Protein AF-A0A5S9MJN7-F1 (afdb_monomer)

Secondary structure (DSSP, 8-state):
--SS---S-EEEEETTEEEEHHHHHHHHHHHHHHHHHHHHHHHHHHH--HHHHHHHHHHHS---HHHHHHHHHHHHHHHHHHHHHHHHHHHHHHTT---S-HHHHHHHHHHHHHHHHHHHHHHHHHHHHHTT----S----S---PPPHHHHHHHHHHHHHHHHHHHHHHTS--SSHHHHHHHHHHHHTT-

Organism: Bacillus safensis (NCBI:txid561879)

Solvent-accessible surface area (backbone atoms only — not comparable to full-atom values): 11579 Å² total; per-residue (Å²): 135,92,78,57,76,97,50,95,54,73,81,48,78,58,102,85,50,76,50,29,64,59,35,54,54,52,49,51,53,54,50,55,52,52,52,52,53,51,54,51,54,50,50,52,64,74,72,55,53,68,70,59,52,44,50,51,43,36,71,72,68,64,45,61,66,69,58,46,55,50,50,55,52,52,60,59,44,53,66,50,50,53,53,52,53,52,53,50,52,52,57,43,53,75,71,64,66,74,85,85,47,71,67,67,51,47,54,63,53,47,53,60,53,48,57,52,48,54,60,45,52,52,52,49,52,53,54,40,55,76,69,65,61,77,80,63,89,87,66,87,74,93,71,80,84,71,86,52,74,63,58,55,51,51,54,46,50,51,50,48,53,52,48,53,52,44,57,63,42,71,75,63,75,93,78,77,70,70,68,64,51,53,60,55,54,56,62,59,73,72,112

Radius of gyration: 26.11 Å; Cα contacts (8 Å, |Δi|>4): 59; chains: 1; bounding box: 70×27×68 Å

pLDDT: mean 70.63, std 15.76, range [30.05, 94.0]

Structure (mmCIF, N/CA/C/O backbone):
data_AF-A0A5S9MJN7-F1
#
_entry.id   AF-A0A5S9MJN7-F1
#
loop_
_atom_site.group_PDB
_atom_site.id
_atom_site.type_symbol
_atom_site.label_atom_id
_atom_site.label_alt_id
_atom_site.label_comp_id
_atom_site.label_asym_id
_atom_site.label_entity_id
_atom_site.label_seq_id
_atom_site.pdbx_PDB_ins_code
_atom_site.Cartn_x
_atom_site.Cartn_y
_atom_site.Cartn_z
_atom_site.occupancy
_atom_site.B_iso_or_equiv
_atom_site.auth_seq_id
_atom_site.auth_comp_id
_atom_site.auth_asym_id
_atom_site.auth_atom_id
_atom_site.pdbx_PDB_model_num
ATOM 1 N N . MET A 1 1 ? 30.671 -14.398 -21.158 1.00 37.62 1 MET A N 1
ATOM 2 C CA . MET A 1 1 ? 29.377 -15.090 -20.973 1.00 37.62 1 MET A CA 1
ATOM 3 C C . MET A 1 1 ? 28.280 -14.042 -20.866 1.00 37.62 1 MET A C 1
ATOM 5 O O . MET A 1 1 ? 28.487 -13.053 -20.184 1.00 37.62 1 MET A O 1
ATOM 9 N N . ALA A 1 2 ? 27.174 -14.278 -21.575 1.00 48.00 2 ALA A N 1
ATOM 10 C CA . ALA A 1 2 ? 25.868 -13.616 -21.473 1.00 48.00 2 ALA A CA 1
ATOM 11 C C . ALA A 1 2 ? 25.798 -12.081 -21.634 1.00 48.00 2 ALA A C 1
ATOM 13 O O . ALA A 1 2 ? 25.458 -11.366 -20.700 1.00 48.00 2 ALA A O 1
ATOM 14 N N . ALA A 1 3 ? 25.976 -11.589 -22.861 1.00 50.88 3 ALA A N 1
ATOM 15 C CA . ALA A 1 3 ? 25.274 -10.385 -23.310 1.00 50.88 3 ALA A CA 1
ATOM 16 C C . ALA A 1 3 ? 25.006 -10.497 -24.819 1.00 50.88 3 ALA A C 1
ATOM 18 O O . ALA A 1 3 ? 25.885 -10.246 -25.629 1.00 50.88 3 ALA A O 1
ATOM 19 N N . PHE A 1 4 ? 23.797 -10.954 -25.153 1.00 56.81 4 PHE A N 1
ATOM 20 C CA . PHE A 1 4 ? 23.121 -10.839 -26.453 1.00 56.81 4 PHE A CA 1
ATOM 21 C C . PHE A 1 4 ? 23.914 -11.194 -27.719 1.00 56.81 4 PHE A C 1
ATOM 23 O O . PHE A 1 4 ? 24.575 -10.323 -28.264 1.00 56.81 4 PHE A O 1
ATOM 30 N N . GLY A 1 5 ? 23.701 -12.421 -28.222 1.00 51.22 5 GLY A N 1
ATOM 31 C CA . GLY A 1 5 ? 23.757 -12.798 -29.647 1.00 51.22 5 GLY A CA 1
ATOM 32 C C . GLY A 1 5 ? 25.099 -12.629 -30.372 1.00 51.22 5 GLY A C 1
ATOM 33 O O . GLY A 1 5 ? 25.728 -11.582 -30.332 1.00 51.22 5 GLY A O 1
ATOM 34 N N . LYS A 1 6 ? 25.540 -13.662 -31.100 1.00 56.25 6 LYS A N 1
ATOM 35 C CA . LYS A 1 6 ? 26.609 -13.504 -32.099 1.00 56.25 6 LYS A CA 1
ATOM 36 C C . LYS A 1 6 ? 26.107 -12.534 -33.172 1.00 56.25 6 LYS A C 1
ATOM 38 O O . LYS A 1 6 ? 25.308 -12.950 -33.999 1.00 56.25 6 LYS A O 1
ATOM 43 N N . GLY A 1 7 ? 26.532 -11.277 -33.126 1.00 54.66 7 GLY A N 1
ATOM 44 C CA . GLY A 1 7 ? 26.331 -10.349 -34.232 1.00 54.66 7 GLY A CA 1
ATOM 45 C C . GLY A 1 7 ? 27.663 -10.071 -34.917 1.00 54.66 7 GLY A C 1
ATOM 46 O O . GLY A 1 7 ? 28.700 -9.934 -34.264 1.00 54.66 7 GLY A O 1
ATOM 47 N N . ASP A 1 8 ? 27.616 -10.034 -36.242 1.00 59.31 8 ASP A N 1
ATOM 48 C CA . ASP A 1 8 ? 28.790 -10.108 -37.114 1.00 59.31 8 ASP A CA 1
ATOM 49 C C . ASP A 1 8 ? 29.584 -8.787 -37.213 1.00 59.31 8 ASP A C 1
ATOM 51 O O . ASP A 1 8 ? 30.731 -8.783 -37.657 1.00 59.31 8 ASP A O 1
ATOM 55 N N . HIS A 1 9 ? 29.024 -7.663 -36.742 1.00 61.53 9 HIS A N 1
ATOM 56 C CA . HIS A 1 9 ? 29.652 -6.337 -36.801 1.00 61.53 9 HIS A CA 1
ATOM 57 C C . HIS A 1 9 ? 30.052 -5.827 -35.408 1.00 61.53 9 HIS A C 1
ATOM 59 O O . HIS A 1 9 ? 29.224 -5.375 -34.612 1.00 61.53 9 HIS A O 1
ATOM 65 N N . THR A 1 10 ? 31.352 -5.897 -35.101 1.00 66.31 10 THR A N 1
ATOM 66 C CA . THR A 1 10 ? 31.917 -5.416 -33.832 1.00 66.31 10 THR A CA 1
ATOM 67 C C . THR A 1 10 ? 32.384 -3.971 -33.965 1.00 66.31 10 THR A C 1
ATOM 69 O O . THR A 1 10 ? 33.358 -3.712 -34.668 1.00 66.31 10 THR A O 1
ATOM 72 N N . VAL A 1 11 ? 31.715 -3.045 -33.274 1.00 64.12 11 VAL A N 1
ATOM 73 C CA . VAL A 1 11 ? 32.008 -1.600 -33.347 1.00 64.12 11 VAL A CA 1
ATOM 74 C C . VAL A 1 11 ? 33.167 -1.216 -32.423 1.00 64.12 11 VAL A C 1
ATOM 76 O O . VAL A 1 11 ? 33.967 -0.345 -32.751 1.00 64.12 11 VAL A O 1
ATOM 79 N N . TRP A 1 12 ? 33.299 -1.884 -31.272 1.00 58.50 12 TRP A N 1
ATOM 80 C CA . TRP A 1 12 ? 34.370 -1.604 -30.317 1.00 58.50 12 TRP A CA 1
ATOM 81 C C . TRP A 1 12 ? 34.690 -2.842 -29.468 1.00 58.50 12 TRP A C 1
ATOM 83 O O . TRP A 1 12 ? 33.785 -3.521 -28.971 1.00 58.50 12 TRP A O 1
ATOM 93 N N . LYS A 1 13 ? 35.982 -3.161 -29.325 1.00 63.31 13 LYS A N 1
ATOM 94 C CA . LYS A 1 13 ? 36.483 -4.258 -28.487 1.00 63.31 13 LYS A CA 1
ATOM 95 C C . LYS A 1 13 ? 37.503 -3.692 -27.510 1.00 63.31 13 LYS A C 1
ATOM 97 O O . LYS A 1 13 ? 38.618 -3.372 -27.910 1.00 63.31 13 LYS A O 1
ATOM 102 N N . TRP A 1 14 ? 37.149 -3.621 -26.235 1.00 62.72 14 TRP A N 1
ATOM 103 C CA . TRP A 1 14 ? 38.117 -3.348 -25.177 1.00 62.72 14 TRP A CA 1
ATOM 104 C C . TRP A 1 14 ? 38.159 -4.550 -24.250 1.00 62.72 14 TRP A C 1
ATOM 106 O O . TRP A 1 14 ? 37.275 -4.684 -23.415 1.00 62.72 14 TRP A O 1
ATOM 116 N N . ALA A 1 15 ? 39.156 -5.417 -24.485 1.00 64.31 15 ALA A N 1
ATOM 117 C CA . ALA A 1 15 ? 39.640 -6.602 -23.752 1.00 64.31 15 ALA A CA 1
ATOM 118 C C . ALA A 1 15 ? 38.613 -7.575 -23.108 1.00 64.31 15 ALA A C 1
ATOM 120 O O . ALA A 1 15 ? 38.771 -8.783 -23.238 1.00 64.31 15 ALA A O 1
ATOM 121 N N . TRP A 1 16 ? 37.573 -7.079 -22.441 1.00 64.44 16 TRP A N 1
ATOM 122 C CA . TRP A 1 16 ? 36.518 -7.822 -21.745 1.00 64.44 16 TRP A CA 1
ATOM 123 C C . TRP A 1 16 ? 35.102 -7.414 -22.204 1.00 64.44 16 TRP A C 1
ATOM 125 O O . TRP A 1 16 ? 34.164 -8.197 -22.057 1.00 64.44 16 TRP A O 1
ATOM 135 N N . PHE A 1 17 ? 34.932 -6.222 -22.794 1.00 65.69 17 PHE A N 1
ATOM 136 C CA . PHE A 1 17 ? 33.657 -5.717 -23.308 1.00 65.69 17 PHE A CA 1
ATOM 137 C C . PHE A 1 17 ? 33.623 -5.757 -24.841 1.00 65.69 17 PHE A C 1
ATOM 139 O O . PHE A 1 17 ? 34.357 -5.038 -25.525 1.00 65.69 17 PHE A O 1
ATOM 146 N N . HIS A 1 18 ? 32.730 -6.592 -25.375 1.00 66.06 18 HIS A N 1
ATOM 147 C CA . HIS A 1 18 ? 32.368 -6.623 -26.789 1.00 66.06 18 HIS A CA 1
ATOM 148 C C . HIS A 1 18 ? 30.984 -5.993 -26.951 1.00 66.06 18 HIS A C 1
ATOM 150 O O . HIS A 1 18 ? 29.996 -6.552 -26.479 1.00 66.06 18 HIS A O 1
ATOM 156 N N . ILE A 1 19 ? 30.917 -4.825 -27.594 1.00 67.81 19 ILE A N 1
ATOM 157 C CA . ILE A 1 19 ? 29.650 -4.156 -27.907 1.00 67.81 19 ILE A CA 1
ATOM 158 C C . ILE A 1 19 ? 29.349 -4.392 -29.387 1.00 67.81 19 ILE A C 1
ATOM 160 O O . ILE A 1 19 ? 30.045 -3.885 -30.271 1.00 67.81 19 ILE A O 1
ATOM 164 N N . THR A 1 20 ? 28.317 -5.191 -29.639 1.00 76.19 20 THR A N 1
ATOM 165 C CA . THR A 1 20 ? 27.799 -5.486 -30.977 1.00 76.19 20 THR A CA 1
ATOM 166 C C . THR A 1 20 ? 26.596 -4.591 -31.264 1.00 76.19 20 THR A C 1
ATOM 168 O O . THR A 1 20 ? 25.797 -4.306 -30.366 1.00 76.19 20 THR A O 1
ATOM 171 N N . GLU A 1 21 ? 26.433 -4.163 -32.515 1.00 72.56 21 GLU A N 1
ATOM 172 C CA . GLU A 1 21 ? 25.321 -3.290 -32.922 1.00 72.56 21 GLU A CA 1
ATOM 173 C C . GLU A 1 21 ? 23.943 -3.931 -32.647 1.00 72.56 21 GLU A C 1
ATOM 175 O O . GLU A 1 21 ? 22.989 -3.263 -32.240 1.00 72.56 21 GLU A O 1
ATOM 180 N N . GLU A 1 22 ? 23.853 -5.258 -32.775 1.00 73.38 22 GLU A N 1
ATOM 181 C CA . GLU A 1 22 ? 22.638 -6.020 -32.468 1.00 73.38 22 GLU A CA 1
ATOM 182 C C . GLU A 1 22 ? 22.303 -6.027 -30.974 1.00 73.38 22 GLU A C 1
ATOM 184 O O . GLU A 1 22 ? 21.142 -5.854 -30.596 1.00 73.38 22 GLU A O 1
ATOM 189 N N . SER A 1 23 ? 23.317 -6.157 -30.115 1.00 72.19 23 SER A N 1
ATOM 190 C CA . SER A 1 23 ? 23.157 -6.117 -28.660 1.00 72.19 23 SER A CA 1
ATOM 191 C C . SER A 1 23 ? 22.706 -4.732 -28.194 1.00 72.19 23 SER A C 1
ATOM 193 O O . SER A 1 23 ? 21.849 -4.637 -27.315 1.00 72.19 23 SER A O 1
ATOM 195 N N . LEU A 1 24 ? 23.223 -3.661 -28.813 1.00 75.44 24 LEU A N 1
ATOM 196 C CA . LEU A 1 24 ? 22.810 -2.286 -28.521 1.00 75.44 24 LEU A CA 1
ATOM 197 C C . LEU A 1 24 ? 21.339 -2.057 -28.899 1.00 75.44 24 LEU A C 1
ATOM 199 O O . LEU A 1 24 ? 20.565 -1.537 -28.094 1.00 75.44 24 LEU A O 1
ATOM 203 N N . ARG A 1 25 ? 20.929 -2.504 -30.093 1.00 72.62 25 ARG A N 1
ATOM 204 C CA . ARG A 1 25 ? 19.539 -2.385 -30.558 1.00 72.62 25 ARG A CA 1
ATOM 205 C C . ARG A 1 25 ? 18.574 -3.169 -29.666 1.00 72.62 25 ARG A C 1
ATOM 207 O O . ARG A 1 25 ? 17.537 -2.635 -29.284 1.00 72.62 25 ARG A O 1
ATOM 214 N N . ASN A 1 26 ? 18.926 -4.400 -29.298 1.00 73.19 26 ASN A N 1
ATOM 215 C CA . ASN A 1 26 ? 18.082 -5.228 -28.438 1.00 73.19 26 ASN A CA 1
ATOM 216 C C . ASN A 1 26 ? 18.016 -4.698 -26.994 1.00 73.19 26 ASN A C 1
ATOM 218 O O . ASN A 1 26 ? 16.945 -4.676 -26.386 1.00 73.19 26 ASN A O 1
ATOM 222 N N . GLY A 1 27 ? 19.141 -4.214 -26.458 1.00 78.06 27 GLY A N 1
ATOM 223 C CA . GLY A 1 27 ? 19.190 -3.559 -25.151 1.00 78.06 27 GLY A CA 1
ATOM 224 C C . GLY A 1 27 ? 18.289 -2.325 -25.094 1.00 78.06 27 GLY A C 1
ATOM 225 O O . GLY A 1 27 ? 17.527 -2.168 -24.139 1.00 78.06 27 GLY A O 1
ATOM 226 N N . LEU A 1 28 ? 18.295 -1.506 -26.152 1.00 78.06 28 LEU A N 1
ATOM 227 C CA . LEU A 1 28 ? 17.408 -0.349 -26.277 1.00 78.06 28 LEU A CA 1
ATOM 228 C C . LEU A 1 28 ? 15.926 -0.766 -26.253 1.00 78.06 28 LEU A C 1
ATOM 230 O O . LEU A 1 28 ? 15.126 -0.165 -25.538 1.00 78.06 28 LEU A O 1
ATOM 234 N N . THR A 1 29 ? 15.550 -1.823 -26.981 1.00 76.19 29 THR A N 1
ATOM 235 C CA . THR A 1 29 ? 14.167 -2.328 -27.000 1.00 76.19 29 THR A CA 1
ATOM 236 C C . THR A 1 29 ? 13.702 -2.802 -25.622 1.00 76.19 29 THR A C 1
ATOM 238 O O . THR A 1 29 ? 12.597 -2.461 -25.194 1.00 76.19 29 THR A O 1
ATOM 241 N N . ILE A 1 30 ? 14.541 -3.550 -24.900 1.00 76.19 30 ILE A N 1
ATOM 242 C CA . ILE A 1 30 ? 14.215 -4.030 -23.549 1.00 76.19 30 ILE A CA 1
ATOM 243 C C . ILE A 1 30 ? 14.098 -2.851 -22.575 1.00 76.19 30 ILE A C 1
ATOM 245 O O . ILE A 1 30 ? 13.160 -2.812 -21.776 1.00 76.19 30 ILE A O 1
ATOM 249 N N . ALA A 1 31 ? 14.995 -1.865 -22.672 1.00 76.75 31 ALA A N 1
ATOM 250 C CA . ALA A 1 31 ? 14.957 -0.669 -21.836 1.00 76.75 31 ALA A CA 1
ATOM 251 C C . ALA A 1 31 ? 13.651 0.122 -22.025 1.00 76.75 31 ALA A C 1
ATOM 253 O O . ALA A 1 31 ? 12.972 0.423 -21.043 1.00 76.75 31 ALA A O 1
ATOM 254 N N . PHE A 1 32 ? 13.240 0.385 -23.272 1.00 75.75 32 PHE A N 1
ATOM 255 C CA . PHE A 1 32 ? 11.969 1.064 -23.551 1.00 75.75 32 PHE A CA 1
ATOM 256 C C . PHE A 1 32 ? 10.746 0.254 -23.106 1.00 75.75 32 PHE A C 1
ATOM 258 O O . PHE A 1 32 ? 9.772 0.842 -22.632 1.00 75.75 32 PHE A O 1
ATOM 265 N N . ARG A 1 33 ? 10.787 -1.083 -23.206 1.00 76.00 33 ARG A N 1
ATOM 266 C CA . ARG A 1 33 ? 9.710 -1.954 -22.708 1.00 76.00 33 ARG A CA 1
ATOM 267 C C . ARG A 1 33 ? 9.548 -1.824 -21.193 1.00 76.00 33 ARG A C 1
ATOM 269 O O . ARG A 1 33 ? 8.435 -1.612 -20.722 1.00 76.00 33 ARG A O 1
ATOM 276 N N . MET A 1 34 ? 10.646 -1.909 -20.441 1.00 77.75 34 MET A N 1
ATOM 277 C CA . MET A 1 34 ? 10.621 -1.764 -18.981 1.00 77.75 34 MET A CA 1
ATOM 278 C C . MET A 1 34 ? 10.142 -0.373 -18.561 1.00 77.75 34 MET A C 1
ATOM 280 O O . MET A 1 34 ? 9.287 -0.259 -17.685 1.00 77.75 34 MET A O 1
ATOM 284 N N . LEU A 1 35 ? 10.641 0.676 -19.221 1.00 78.00 35 LEU A N 1
ATOM 285 C CA . LEU A 1 35 ? 10.250 2.054 -18.929 1.00 78.00 35 LEU A CA 1
ATOM 286 C C . LEU A 1 35 ? 8.742 2.255 -19.138 1.00 78.00 35 LEU A C 1
ATOM 288 O O . LEU A 1 35 ? 8.085 2.820 -18.267 1.00 78.00 35 LEU A O 1
ATOM 292 N N . GLY A 1 36 ? 8.180 1.716 -20.226 1.00 76.31 36 GLY A N 1
ATOM 293 C CA . GLY A 1 36 ? 6.741 1.771 -20.497 1.00 76.31 36 GLY A CA 1
ATOM 294 C C . GLY A 1 36 ? 5.879 1.101 -19.420 1.00 76.31 36 GLY A C 1
ATOM 295 O O . GLY A 1 36 ? 4.865 1.662 -19.012 1.00 76.31 36 GLY A O 1
ATOM 296 N N . PHE A 1 37 ? 6.284 -0.066 -18.906 1.00 75.56 37 PHE A N 1
ATOM 297 C CA . PHE A 1 37 ? 5.550 -0.719 -17.814 1.00 75.56 37 PHE A CA 1
ATOM 298 C C . PHE A 1 37 ? 5.615 0.076 -16.508 1.00 75.56 37 PHE A C 1
ATOM 300 O O . PHE A 1 37 ? 4.614 0.175 -15.797 1.00 75.56 37 PHE A O 1
ATOM 307 N N . VAL A 1 38 ? 6.774 0.663 -16.198 1.00 80.06 38 VAL A N 1
ATOM 308 C CA . VAL A 1 38 ? 6.960 1.454 -14.975 1.00 80.06 38 VAL A CA 1
ATOM 309 C C . VAL A 1 38 ? 6.113 2.724 -15.010 1.00 80.06 38 VAL A C 1
ATOM 311 O O . VAL A 1 38 ? 5.413 3.010 -14.038 1.00 80.06 38 VAL A O 1
ATOM 314 N N . THR A 1 39 ? 6.128 3.471 -16.117 1.00 74.12 39 THR A N 1
ATOM 315 C CA . THR A 1 39 ? 5.325 4.698 -16.242 1.00 74.12 39 THR A CA 1
ATOM 316 C C . THR A 1 39 ? 3.831 4.401 -16.214 1.00 74.12 39 THR A C 1
ATOM 318 O O . THR A 1 39 ? 3.085 5.121 -15.552 1.00 74.12 39 THR A O 1
ATOM 321 N N . PHE A 1 40 ? 3.395 3.310 -16.850 1.00 73.12 40 PHE A N 1
ATOM 322 C CA . PHE A 1 40 ? 2.002 2.875 -16.804 1.00 73.12 40 PHE A CA 1
ATOM 323 C C . PHE A 1 40 ? 1.561 2.489 -15.387 1.00 73.12 40 PHE A C 1
ATOM 325 O O . PHE A 1 40 ? 0.530 2.963 -14.912 1.00 73.12 40 PHE A O 1
ATOM 332 N N . GLY A 1 41 ? 2.359 1.684 -14.679 1.00 75.69 41 GLY A N 1
ATOM 333 C CA . GLY A 1 41 ? 2.068 1.305 -13.295 1.00 75.69 41 GLY A CA 1
ATOM 334 C C . GLY A 1 41 ? 2.013 2.512 -12.355 1.00 75.69 41 GLY A C 1
ATOM 335 O O . GLY A 1 41 ? 1.143 2.582 -11.483 1.00 75.69 41 GLY A O 1
ATOM 336 N N . LEU A 1 42 ? 2.898 3.493 -12.561 1.00 77.56 42 LEU A N 1
ATOM 337 C CA . LEU A 1 42 ? 2.919 4.726 -11.778 1.00 77.56 42 LEU A CA 1
ATOM 338 C C . LEU A 1 42 ? 1.675 5.589 -12.032 1.00 77.56 42 LEU A C 1
ATOM 340 O O . LEU A 1 42 ? 1.047 6.035 -11.073 1.00 77.56 42 LEU A O 1
ATOM 344 N N . LEU A 1 43 ? 1.285 5.778 -13.297 1.00 75.56 43 LEU A N 1
ATOM 345 C CA . LEU A 1 43 ? 0.061 6.502 -13.656 1.00 75.56 43 LEU A CA 1
ATOM 346 C C . LEU A 1 43 ? -1.182 5.806 -13.101 1.00 75.56 43 LEU A C 1
ATOM 348 O O . LEU A 1 43 ? -2.011 6.452 -12.465 1.00 75.56 43 LEU A O 1
ATOM 352 N N . PHE A 1 44 ? -1.275 4.483 -13.250 1.00 73.31 44 PHE A N 1
ATOM 353 C CA . PHE A 1 44 ? -2.390 3.707 -12.712 1.00 73.31 44 PHE A CA 1
ATOM 354 C C . PHE A 1 44 ? -2.513 3.865 -11.192 1.00 73.31 44 PHE A C 1
ATOM 356 O O . PHE A 1 44 ? -3.600 4.137 -10.686 1.00 73.31 44 PHE A O 1
ATOM 363 N N . THR A 1 45 ? -1.395 3.762 -10.471 1.00 77.88 45 THR A N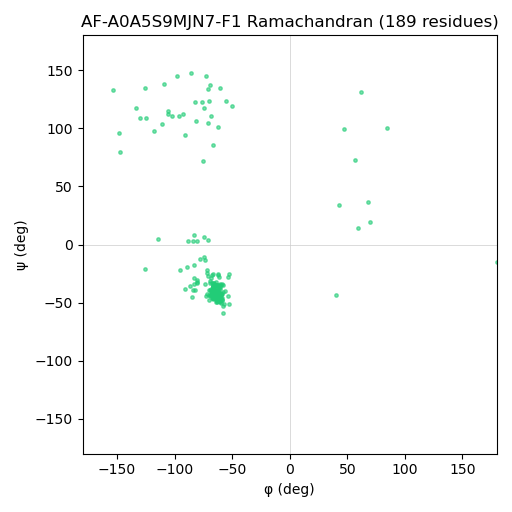 1
ATOM 364 C CA . THR A 1 45 ? -1.369 3.916 -9.009 1.00 77.88 45 THR A CA 1
ATOM 365 C C . THR A 1 45 ? -1.716 5.343 -8.578 1.00 77.88 45 THR A C 1
ATOM 367 O O . THR A 1 45 ? -2.363 5.526 -7.553 1.00 77.88 45 THR A O 1
ATOM 370 N N . SER A 1 46 ? -1.300 6.356 -9.346 1.00 75.81 46 SER A N 1
ATOM 371 C CA . SER A 1 46 ? -1.528 7.763 -9.000 1.00 75.81 46 SER A CA 1
ATOM 372 C C . SER A 1 46 ? -2.932 8.267 -9.341 1.00 75.81 46 SER A C 1
ATOM 374 O O . SER A 1 46 ? -3.403 9.191 -8.682 1.00 75.81 46 SER A O 1
ATOM 376 N N . THR A 1 47 ? -3.575 7.738 -10.383 1.00 72.62 47 THR A N 1
ATOM 377 C CA . THR A 1 47 ? -4.885 8.215 -10.863 1.00 72.62 47 THR A CA 1
ATOM 378 C C . THR A 1 47 ? -6.055 7.406 -10.294 1.00 72.62 47 THR A C 1
ATOM 380 O O . THR A 1 47 ? -7.175 7.909 -10.247 1.00 72.62 47 THR A O 1
ATOM 383 N N . THR A 1 48 ? -5.825 6.168 -9.847 1.00 73.50 48 THR A N 1
ATOM 384 C CA . THR A 1 48 ? -6.915 5.254 -9.479 1.00 73.50 48 THR A CA 1
ATOM 385 C C . THR A 1 48 ? -7.206 5.259 -7.981 1.00 73.50 48 THR A C 1
ATOM 387 O O . THR A 1 48 ? -6.460 4.690 -7.185 1.00 73.50 48 THR A O 1
ATOM 390 N N . ASP A 1 49 ? -8.367 5.794 -7.601 1.00 77.12 49 ASP A N 1
ATOM 391 C CA . ASP A 1 49 ? -8.928 5.562 -6.272 1.00 77.12 49 ASP A CA 1
ATOM 392 C C . ASP A 1 49 ? -9.430 4.121 -6.133 1.00 77.12 49 ASP A C 1
ATOM 394 O O . ASP A 1 49 ? -10.181 3.599 -6.963 1.00 77.12 49 ASP A O 1
ATOM 398 N N . LEU A 1 50 ? -9.082 3.478 -5.019 1.00 71.38 50 LEU A N 1
ATOM 399 C CA . LEU A 1 50 ? -9.444 2.089 -4.744 1.00 71.38 50 LEU A CA 1
ATOM 400 C C . LEU A 1 50 ? -10.966 1.843 -4.768 1.00 71.38 50 LEU A 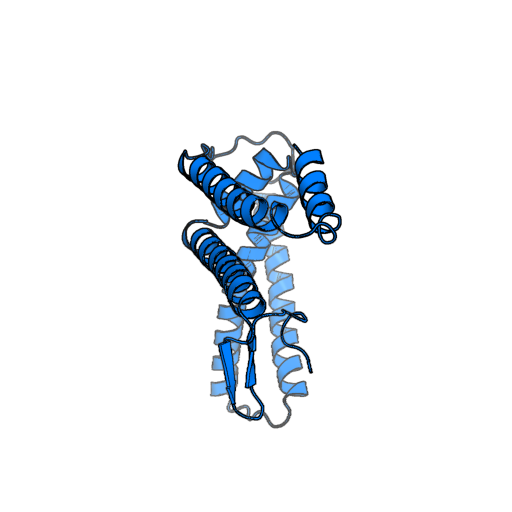C 1
ATOM 402 O O . LEU A 1 50 ? -11.427 0.780 -5.183 1.00 71.38 50 LEU A O 1
ATOM 406 N N . THR A 1 51 ? -11.759 2.819 -4.322 1.00 73.25 51 THR A N 1
ATOM 407 C CA . THR A 1 51 ? -13.226 2.742 -4.358 1.00 73.25 51 THR A CA 1
ATOM 408 C C . THR A 1 51 ? -13.760 2.727 -5.784 1.00 73.25 51 THR A C 1
ATOM 410 O O . THR A 1 51 ? -14.656 1.937 -6.074 1.00 73.25 51 THR A O 1
ATOM 413 N N . ALA A 1 52 ? -13.195 3.556 -6.666 1.00 72.56 52 ALA A N 1
ATOM 414 C CA . ALA A 1 52 ? -13.575 3.607 -8.073 1.00 72.56 52 ALA A CA 1
ATOM 415 C C . ALA A 1 52 ? -13.162 2.314 -8.790 1.00 72.56 52 ALA A C 1
ATOM 417 O O . ALA A 1 52 ? -13.973 1.720 -9.497 1.00 72.56 52 ALA A O 1
ATOM 418 N N . PHE A 1 53 ? -11.956 1.806 -8.510 1.00 72.62 53 PHE A N 1
ATOM 419 C CA . PHE A 1 53 ? -11.472 0.537 -9.058 1.00 72.62 53 PHE A CA 1
ATOM 420 C C . PHE A 1 53 ? -12.372 -0.649 -8.697 1.00 72.62 53 PHE A C 1
ATOM 422 O O . PHE A 1 53 ? -12.764 -1.421 -9.570 1.00 72.62 53 PHE A O 1
ATOM 429 N N . MET A 1 54 ? -12.745 -0.780 -7.420 1.00 75.38 54 MET A N 1
ATOM 430 C CA . MET A 1 54 ? -13.626 -1.862 -6.971 1.00 75.38 54 MET A CA 1
ATOM 431 C C . MET A 1 54 ? -15.009 -1.787 -7.620 1.00 75.38 54 MET A C 1
ATOM 433 O O . MET A 1 54 ? -15.574 -2.826 -7.949 1.00 75.38 54 MET A O 1
ATOM 437 N N . MET A 1 55 ? -15.555 -0.587 -7.833 1.00 69.88 55 MET A N 1
ATOM 438 C CA . MET A 1 55 ? -16.840 -0.435 -8.518 1.00 69.88 55 MET A CA 1
ATOM 439 C C . MET A 1 55 ? -16.752 -0.801 -10.002 1.00 69.88 55 MET A C 1
ATOM 441 O O . MET A 1 55 ? -17.594 -1.563 -10.474 1.00 69.88 55 MET A O 1
ATOM 445 N N . SER A 1 56 ? -15.716 -0.353 -10.717 1.00 69.00 56 SER A N 1
ATOM 446 C CA . SER A 1 56 ? -15.474 -0.773 -12.104 1.00 69.00 56 SER A CA 1
ATOM 447 C C . SER A 1 56 ? -15.367 -2.298 -12.220 1.00 69.00 56 SER A C 1
ATOM 449 O O . SER A 1 56 ? -15.993 -2.897 -13.094 1.00 69.00 56 SER A O 1
ATOM 451 N N . LEU A 1 57 ? -14.702 -2.953 -11.261 1.00 69.81 57 LEU A N 1
ATOM 452 C CA . LEU A 1 57 ? -14.599 -4.415 -11.198 1.00 69.81 57 LEU A CA 1
ATOM 453 C C . LEU A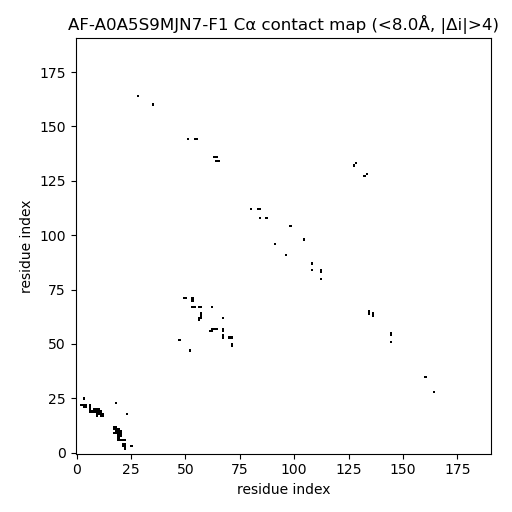 1 57 ? -15.965 -5.109 -11.042 1.00 69.81 57 LEU A C 1
ATOM 455 O O . LEU A 1 57 ? -16.183 -6.180 -11.607 1.00 69.81 57 LEU A O 1
ATOM 459 N N . ILE A 1 58 ? -16.910 -4.509 -10.312 1.00 70.31 58 ILE A N 1
ATOM 460 C CA . ILE A 1 58 ? -18.280 -5.036 -10.197 1.00 70.31 58 ILE A CA 1
ATOM 461 C C . ILE A 1 58 ? -19.004 -4.954 -11.545 1.00 70.31 58 ILE A C 1
ATOM 463 O O . ILE A 1 58 ? -19.677 -5.909 -11.933 1.00 70.31 58 ILE A O 1
ATOM 467 N N . HIS A 1 59 ? -18.861 -3.833 -12.258 1.00 66.31 59 HIS A N 1
ATO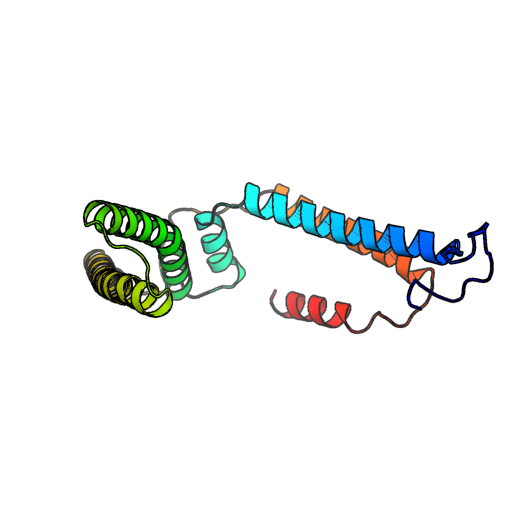M 468 C CA . HIS A 1 59 ? -19.549 -3.598 -13.528 1.00 66.31 59 HIS A CA 1
ATOM 469 C C . HIS A 1 59 ? -18.970 -4.426 -14.684 1.00 66.31 59 HIS A C 1
ATOM 471 O O . HIS A 1 59 ? -19.739 -5.024 -15.435 1.00 66.31 59 HIS A O 1
ATOM 477 N N . GLN A 1 60 ? -17.641 -4.495 -14.808 1.00 65.06 60 GLN A N 1
ATOM 478 C CA . GLN A 1 60 ? -16.957 -5.174 -15.917 1.00 65.06 60 GLN A CA 1
ATOM 479 C C . GLN A 1 60 ? -16.780 -6.676 -15.676 1.00 65.06 60 GLN A C 1
ATOM 481 O O . GLN A 1 60 ? -17.131 -7.473 -16.536 1.00 65.06 60 GLN A O 1
ATOM 486 N N . CYS A 1 61 ? -16.342 -7.099 -14.485 1.00 60.25 61 CYS A N 1
ATOM 487 C CA . CYS A 1 61 ? -16.159 -8.526 -14.179 1.00 60.25 61 CYS A CA 1
ATOM 488 C C . CYS A 1 61 ? -17.452 -9.227 -13.719 1.00 60.25 61 CYS A C 1
ATOM 490 O O . CYS A 1 61 ? -17.397 -10.391 -13.316 1.00 60.25 61 CYS A O 1
ATOM 492 N N . ARG A 1 62 ? -18.605 -8.529 -13.703 1.00 62.91 62 ARG A N 1
ATOM 493 C CA . ARG A 1 62 ? -19.890 -9.010 -13.142 1.00 62.91 62 ARG A CA 1
ATOM 494 C C . ARG A 1 62 ? -19.725 -9.729 -11.794 1.00 62.91 62 ARG A C 1
ATOM 496 O O . ARG A 1 62 ? -20.434 -10.690 -11.483 1.00 62.91 62 ARG A O 1
ATOM 503 N N . MET A 1 63 ? -18.766 -9.276 -10.987 1.00 60.75 63 MET A N 1
ATOM 504 C CA . MET A 1 63 ? -18.444 -9.915 -9.719 1.00 60.75 63 MET A CA 1
ATOM 505 C C . MET A 1 63 ? -19.600 -9.689 -8.743 1.00 60.75 63 MET A C 1
ATOM 507 O O . MET A 1 63 ? -20.158 -8.593 -8.662 1.00 60.75 63 MET A O 1
ATOM 511 N N . SER A 1 64 ? -19.985 -10.728 -7.992 1.00 67.94 64 SER A N 1
ATOM 512 C CA . SER A 1 64 ? -21.083 -10.575 -7.040 1.00 67.94 64 SER A CA 1
ATOM 513 C C . SER A 1 64 ? -20.717 -9.500 -5.998 1.00 67.94 64 SER A C 1
ATOM 515 O O . SER A 1 64 ? -19.595 -9.517 -5.479 1.00 67.94 64 SER A O 1
ATOM 517 N N . PRO A 1 65 ? -21.632 -8.567 -5.659 1.00 71.31 65 PRO A N 1
ATOM 518 C CA . PRO A 1 65 ? -21.321 -7.424 -4.792 1.00 71.31 65 PRO A CA 1
ATOM 519 C C . PRO A 1 65 ? -20.684 -7.814 -3.451 1.00 71.31 65 PRO A C 1
ATOM 521 O O . PRO A 1 65 ? -19.881 -7.067 -2.897 1.00 71.31 65 PRO A O 1
ATOM 524 N N . LYS A 1 66 ? -20.987 -9.020 -2.953 1.00 74.81 66 LYS A N 1
ATOM 525 C CA . LYS A 1 66 ? -20.427 -9.594 -1.722 1.00 74.81 66 LYS A CA 1
ATOM 526 C C . LYS A 1 66 ? -18.893 -9.592 -1.724 1.00 74.81 66 LYS A C 1
ATOM 528 O O . LYS A 1 66 ? -18.287 -9.198 -0.730 1.00 74.81 66 LYS A O 1
ATOM 533 N N . TRP A 1 67 ? -18.275 -9.979 -2.840 1.00 76.75 67 TRP A N 1
ATOM 534 C CA . TRP A 1 67 ? -16.816 -10.039 -2.960 1.00 76.75 67 TRP A CA 1
ATOM 535 C C . TRP A 1 67 ? -16.186 -8.653 -3.033 1.00 76.75 67 TRP A C 1
ATOM 537 O O . TRP A 1 67 ? -15.202 -8.393 -2.344 1.00 76.75 67 TRP A O 1
ATOM 547 N N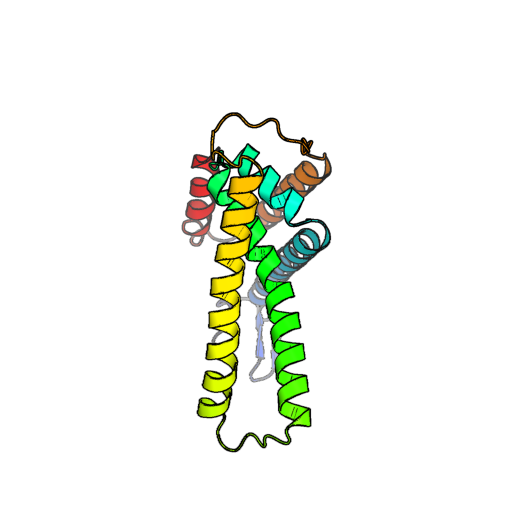 . ALA A 1 68 ? -16.780 -7.740 -3.800 1.00 77.38 68 ALA A N 1
ATOM 548 C CA . ALA A 1 68 ? -16.231 -6.401 -3.969 1.00 77.38 68 ALA A CA 1
ATOM 549 C C . ALA A 1 68 ? -16.278 -5.577 -2.672 1.00 77.38 68 ALA A C 1
ATOM 551 O O . ALA A 1 68 ? -15.286 -4.948 -2.3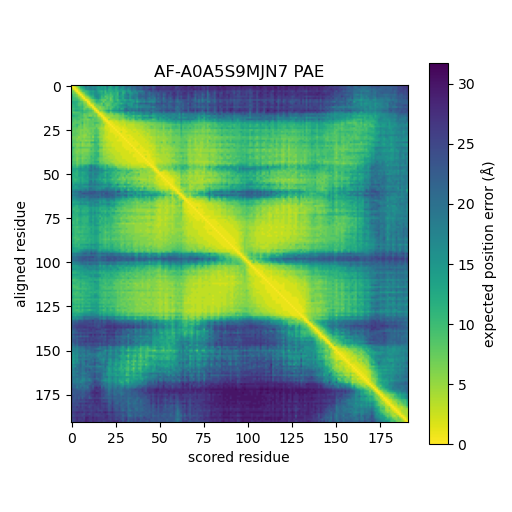03 1.00 77.38 68 ALA A O 1
ATOM 552 N N . TYR A 1 69 ? -17.388 -5.630 -1.926 1.00 79.25 69 TYR A N 1
ATOM 553 C CA . TYR A 1 69 ? -17.475 -4.961 -0.623 1.00 79.25 69 TYR A CA 1
ATOM 554 C C . TYR A 1 69 ? -16.539 -5.591 0.418 1.00 79.25 69 TYR A C 1
ATOM 556 O O . TYR A 1 69 ? -15.932 -4.860 1.203 1.00 79.25 69 TYR A O 1
ATOM 564 N N . GLY A 1 70 ? -16.368 -6.918 0.398 1.00 84.38 70 GLY A N 1
ATOM 565 C CA . GLY A 1 70 ? -15.392 -7.610 1.243 1.00 84.38 70 GLY A CA 1
ATOM 566 C C . GLY A 1 70 ? -13.951 -7.196 0.932 1.00 84.38 70 GLY A C 1
ATOM 567 O O . GLY A 1 70 ? -13.182 -6.892 1.843 1.00 84.38 70 GLY A O 1
ATOM 568 N N . MET A 1 71 ? -13.600 -7.099 -0.352 1.00 85.31 71 MET A N 1
ATOM 569 C C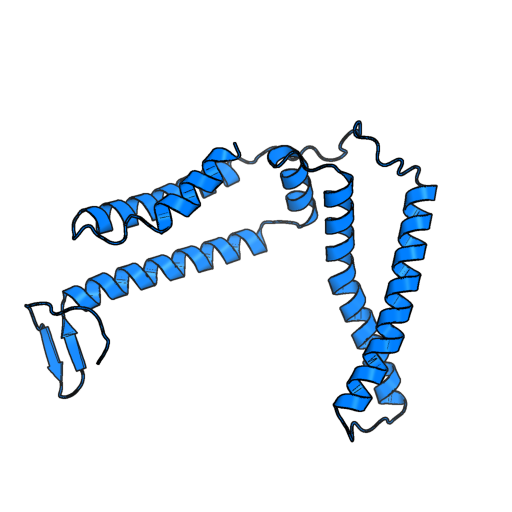A . MET A 1 71 ? -12.269 -6.681 -0.791 1.00 85.31 71 MET A CA 1
ATOM 570 C C . MET A 1 71 ? -11.996 -5.209 -0.446 1.00 85.31 71 MET A C 1
ATOM 572 O O . MET A 1 71 ? -10.944 -4.893 0.112 1.00 85.31 71 MET A O 1
ATOM 576 N N . LEU A 1 72 ? -12.968 -4.316 -0.666 1.00 84.50 72 LEU A N 1
ATOM 577 C CA . LEU A 1 72 ? -12.875 -2.907 -0.272 1.00 84.50 72 LEU A CA 1
ATOM 578 C C . LEU A 1 72 ? -12.673 -2.742 1.244 1.00 84.50 72 LEU A C 1
ATOM 580 O O . LEU A 1 72 ? -11.851 -1.930 1.679 1.00 84.50 72 LEU A O 1
ATOM 584 N N . ALA A 1 73 ? -13.405 -3.513 2.054 1.00 85.19 73 ALA A N 1
ATOM 585 C CA . ALA A 1 73 ? -13.215 -3.538 3.502 1.00 85.19 73 ALA A CA 1
ATOM 586 C C . ALA A 1 73 ? -11.811 -4.046 3.873 1.00 85.19 73 ALA A C 1
ATOM 588 O O . ALA A 1 73 ? -11.128 -3.415 4.680 1.00 85.19 73 ALA A O 1
ATOM 589 N N . GLY A 1 74 ? -11.350 -5.122 3.226 1.00 87.81 74 GLY A N 1
ATOM 590 C CA . GLY A 1 74 ? -10.003 -5.680 3.369 1.00 87.81 74 GLY A CA 1
ATOM 591 C C . GLY A 1 74 ? -8.903 -4.644 3.151 1.00 87.81 74 GLY A C 1
ATOM 592 O O . GLY A 1 74 ? -8.045 -4.443 4.011 1.00 87.81 74 GLY A O 1
ATOM 593 N N . PHE A 1 75 ? -8.962 -3.913 2.043 1.00 88.25 75 PHE A N 1
ATOM 594 C CA . PHE A 1 75 ? -7.977 -2.877 1.749 1.00 88.25 75 PHE A CA 1
ATOM 595 C C . PHE A 1 75 ? -8.003 -1.709 2.745 1.00 88.25 75 PHE A C 1
ATOM 597 O O . PHE A 1 75 ? -6.945 -1.194 3.101 1.00 88.25 75 PHE A O 1
ATOM 604 N N . ARG A 1 76 ? -9.179 -1.311 3.254 1.00 86.88 76 ARG A N 1
ATOM 605 C CA . ARG A 1 76 ? -9.279 -0.299 4.325 1.00 86.88 76 ARG A CA 1
ATOM 606 C C . ARG A 1 76 ? -8.685 -0.777 5.652 1.00 86.88 76 ARG A C 1
ATOM 608 O O . ARG A 1 76 ? -8.243 0.053 6.447 1.00 86.88 76 ARG A O 1
ATOM 615 N N . PHE A 1 77 ? -8.633 -2.086 5.900 1.00 88.12 77 PHE A N 1
ATOM 616 C CA . PHE A 1 77 ? -8.003 -2.629 7.105 1.00 88.12 77 PHE A CA 1
ATOM 617 C C . PHE A 1 77 ? -6.474 -2.499 7.105 1.00 88.12 77 PHE A C 1
ATOM 619 O O . PHE A 1 77 ? -5.890 -2.374 8.179 1.00 88.12 77 PHE A O 1
ATOM 626 N N . ILE A 1 78 ? -5.816 -2.455 5.942 1.00 91.31 78 ILE A N 1
ATOM 627 C CA . ILE A 1 78 ? -4.351 -2.329 5.845 1.00 91.31 78 ILE A CA 1
ATOM 628 C C . ILE A 1 78 ? -3.815 -1.065 6.553 1.00 91.31 78 ILE A C 1
ATOM 630 O O . ILE A 1 78 ? -3.011 -1.210 7.480 1.00 91.31 78 ILE A O 1
ATOM 634 N N . PRO A 1 79 ? -4.235 0.170 6.195 1.00 90.25 79 PRO A N 1
ATOM 635 C CA . PRO A 1 79 ? -3.734 1.382 6.853 1.00 90.25 79 PRO A CA 1
ATOM 636 C C . PRO A 1 79 ? -4.129 1.437 8.334 1.00 90.25 79 PRO A C 1
ATOM 638 O O . PRO A 1 79 ? -3.379 1.921 9.185 1.00 90.25 79 PRO A O 1
ATOM 641 N N . LEU A 1 80 ? -5.289 0.875 8.661 1.00 90.44 80 LEU A N 1
ATOM 642 C CA . LEU A 1 80 ? -5.792 0.789 10.020 1.00 90.44 80 LEU A CA 1
ATOM 643 C C . LEU A 1 80 ? -4.880 -0.064 10.913 1.00 90.44 80 LEU A C 1
ATOM 645 O O . LEU A 1 80 ? -4.448 0.413 11.963 1.00 90.44 80 LEU A O 1
ATOM 649 N N . PHE A 1 81 ? -4.497 -1.263 10.466 1.00 90.94 81 PHE A N 1
ATOM 650 C CA . PHE A 1 81 ? -3.553 -2.121 11.190 1.00 90.94 81 PHE A CA 1
ATOM 651 C C . PHE A 1 81 ? -2.164 -1.494 11.318 1.00 90.94 81 PHE A C 1
ATOM 653 O O . PHE A 1 81 ? -1.518 -1.651 12.354 1.00 90.94 81 PHE A O 1
ATOM 660 N N . GLN A 1 82 ? -1.700 -0.740 10.315 1.00 93.19 82 GLN A N 1
ATOM 661 C CA . GLN A 1 82 ? -0.432 -0.009 10.421 1.00 93.19 82 GLN A CA 1
ATOM 662 C C . GLN A 1 82 ? -0.463 1.024 11.557 1.00 93.19 82 GLN A C 1
ATOM 664 O O . GLN A 1 82 ? 0.496 1.122 12.332 1.00 93.19 82 GLN A O 1
ATOM 669 N N . SER A 1 83 ? -1.566 1.767 11.691 1.00 94.00 83 SER A N 1
ATOM 670 C CA . SER A 1 83 ? -1.737 2.737 12.778 1.00 94.00 83 SER A CA 1
ATOM 671 C C . SER A 1 83 ? -1.780 2.064 14.158 1.00 94.00 83 SER A C 1
ATOM 673 O O . SER A 1 83 ? -1.098 2.517 15.081 1.00 94.00 83 SER A O 1
ATOM 675 N N . GLU A 1 84 ? -2.485 0.936 14.284 1.00 91.44 84 GLU A N 1
ATOM 676 C CA . GLU A 1 84 ? -2.593 0.170 15.533 1.00 91.44 84 GLU A CA 1
ATOM 677 C C . GLU A 1 84 ? -1.236 -0.413 15.942 1.00 91.44 84 GLU A C 1
ATOM 679 O O . GLU A 1 84 ? -0.803 -0.263 17.086 1.00 91.44 84 GLU A O 1
ATOM 684 N N . LEU A 1 85 ? -0.495 -0.975 14.985 1.00 92.25 85 LEU A N 1
ATOM 685 C CA . LEU A 1 85 ? 0.876 -1.436 15.192 1.00 92.25 85 LEU A CA 1
ATOM 686 C C . LEU A 1 85 ? 1.800 -0.317 15.681 1.00 92.25 85 LEU A C 1
ATOM 688 O O . LEU A 1 85 ? 2.635 -0.547 16.560 1.00 92.25 85 LEU A O 1
ATOM 692 N N . LYS A 1 86 ? 1.676 0.898 15.132 1.00 92.69 86 LYS A N 1
ATOM 693 C CA . LYS A 1 86 ? 2.477 2.056 15.559 1.00 92.69 86 LYS A CA 1
ATOM 694 C C . LYS A 1 86 ? 2.156 2.453 17.004 1.00 92.69 86 LYS A C 1
ATOM 696 O O . LYS A 1 86 ? 3.085 2.688 17.779 1.00 92.69 86 LYS A O 1
ATOM 701 N N . GLN A 1 87 ? 0.878 2.464 17.381 1.00 91.12 87 GLN A N 1
ATOM 702 C CA . GLN A 1 87 ? 0.444 2.739 18.756 1.00 91.12 87 GLN A CA 1
ATOM 703 C C . GLN A 1 87 ? 0.943 1.667 19.733 1.00 91.12 87 GLN A C 1
ATOM 705 O O . GLN A 1 87 ? 1.512 2.000 20.774 1.00 91.12 87 GLN A O 1
ATOM 710 N N . MET A 1 88 ? 0.826 0.385 19.372 1.00 89.62 88 MET A N 1
ATOM 711 C CA . MET A 1 88 ? 1.350 -0.719 20.184 1.00 89.62 88 MET A CA 1
ATOM 712 C C . MET A 1 88 ? 2.862 -0.595 20.392 1.00 89.62 88 MET A C 1
ATOM 714 O O . MET A 1 88 ? 3.343 -0.701 21.521 1.00 89.62 88 MET A O 1
ATOM 718 N N . LYS A 1 89 ? 3.625 -0.316 19.327 1.00 89.06 89 LYS A N 1
ATOM 719 C CA . LYS A 1 89 ? 5.078 -0.101 19.420 1.00 89.06 89 LYS A CA 1
ATOM 720 C C . LYS A 1 89 ? 5.422 1.062 20.356 1.00 89.06 89 LYS A C 1
ATOM 722 O O . LYS A 1 89 ? 6.336 0.925 21.166 1.00 89.06 89 LYS A O 1
ATOM 727 N N . ALA A 1 90 ? 4.689 2.175 20.289 1.00 90.00 90 ALA A N 1
ATOM 728 C CA . ALA A 1 90 ? 4.897 3.318 21.180 1.00 90.00 90 ALA A CA 1
ATOM 729 C C . ALA A 1 90 ? 4.613 2.965 22.653 1.00 90.00 90 ALA A C 1
ATOM 731 O O . ALA A 1 90 ? 5.441 3.245 23.521 1.00 90.00 90 ALA A O 1
ATOM 732 N N . ALA A 1 91 ? 3.508 2.268 22.933 1.00 89.88 91 ALA A N 1
ATOM 733 C CA . ALA A 1 91 ? 3.162 1.824 24.284 1.00 89.88 91 ALA A CA 1
ATOM 734 C C . ALA A 1 91 ? 4.207 0.854 24.868 1.00 89.88 91 ALA A C 1
ATOM 736 O O . ALA A 1 91 ? 4.601 0.968 26.031 1.00 89.88 91 ALA A O 1
ATOM 737 N N . HIS A 1 92 ? 4.708 -0.081 24.056 1.00 86.50 92 HIS A N 1
ATOM 738 C CA . HIS A 1 92 ? 5.759 -1.009 24.474 1.00 86.50 92 HIS A CA 1
ATOM 739 C C . HIS A 1 92 ? 7.120 -0.328 24.675 1.00 86.50 92 HIS A C 1
ATOM 741 O O . HIS A 1 92 ? 7.868 -0.742 25.564 1.00 86.50 92 HIS A O 1
ATOM 747 N N . LYS A 1 93 ? 7.416 0.738 23.918 1.00 86.44 93 LYS A N 1
ATOM 748 C CA . LYS A 1 93 ? 8.622 1.560 24.096 1.00 86.44 93 LYS A CA 1
ATOM 749 C C . LYS A 1 93 ? 8.616 2.296 25.440 1.00 86.44 93 LYS A C 1
ATOM 751 O O . LYS A 1 93 ? 9.626 2.266 26.134 1.00 86.44 93 LYS A O 1
ATOM 756 N N . ILE A 1 94 ? 7.484 2.889 25.834 1.00 90.56 94 ILE A N 1
ATOM 757 C CA . ILE A 1 94 ? 7.329 3.572 27.136 1.00 90.56 94 ILE A CA 1
ATOM 758 C C . ILE A 1 94 ? 7.507 2.587 28.300 1.00 90.56 94 ILE A C 1
ATOM 760 O O . ILE A 1 94 ? 8.126 2.915 29.305 1.00 90.56 94 ILE A O 1
ATOM 764 N N . ARG A 1 95 ? 7.046 1.341 28.137 1.00 85.75 95 ARG A N 1
ATOM 765 C CA . ARG A 1 95 ? 7.234 0.260 29.122 1.00 85.75 95 ARG A CA 1
ATOM 766 C C . ARG A 1 95 ? 8.679 -0.262 29.224 1.00 85.75 95 ARG A C 1
ATOM 768 O O . ARG A 1 95 ? 8.912 -1.227 29.942 1.00 85.75 95 ARG A O 1
ATOM 775 N N . GLY A 1 96 ? 9.639 0.323 28.501 1.00 78.50 96 GLY A N 1
ATOM 776 C CA . GLY A 1 96 ? 11.062 -0.008 28.629 1.00 78.50 96 GLY A CA 1
ATOM 777 C C . GLY A 1 96 ? 11.456 -1.393 28.102 1.00 78.50 96 GLY A C 1
ATOM 778 O O . GLY A 1 96 ? 12.510 -1.916 28.464 1.00 78.50 96 GLY A O 1
ATOM 779 N N . TYR A 1 97 ? 10.637 -2.016 27.247 1.00 75.44 97 TYR A N 1
ATOM 780 C CA . TYR A 1 97 ? 10.940 -3.345 26.717 1.00 75.44 97 TYR A CA 1
ATOM 781 C C . TYR A 1 97 ? 12.144 -3.312 25.763 1.00 75.44 97 TYR A C 1
ATOM 783 O O . TYR A 1 97 ? 12.046 -2.827 24.638 1.00 75.44 97 TYR A O 1
ATOM 791 N N . LYS A 1 98 ? 13.275 -3.895 26.185 1.00 68.38 98 LYS A N 1
ATOM 792 C CA . LYS A 1 98 ? 14.440 -4.139 25.319 1.00 68.38 98 LYS A CA 1
ATOM 793 C C . LYS A 1 98 ? 14.237 -5.424 24.507 1.00 68.38 98 LYS A C 1
ATOM 795 O O . LYS A 1 98 ? 14.040 -6.504 25.067 1.00 68.38 98 LYS A O 1
ATOM 800 N N . GLN A 1 99 ? 14.291 -5.315 23.178 1.00 65.56 99 GLN A N 1
ATOM 801 C CA . GLN A 1 99 ? 14.246 -6.445 22.242 1.00 65.56 99 GLN A CA 1
ATOM 802 C C . GLN A 1 99 ? 15.509 -7.306 22.376 1.00 65.56 99 GLN A C 1
ATOM 804 O O . GLN A 1 99 ? 16.479 -7.120 21.654 1.00 65.56 99 GLN A O 1
ATOM 809 N N . LYS A 1 100 ? 15.509 -8.253 23.321 1.00 67.31 100 LYS A N 1
ATOM 810 C CA . LYS A 1 100 ? 16.608 -9.222 23.461 1.00 67.31 100 LYS A CA 1
ATOM 811 C C . LYS A 1 100 ? 16.489 -10.374 22.449 1.00 67.31 100 LYS A C 1
ATOM 813 O O . LYS A 1 100 ? 17.495 -10.848 21.946 1.00 67.31 100 LYS A O 1
ATOM 818 N N . ASN A 1 101 ? 15.255 -10.761 22.087 1.00 80.19 101 ASN A N 1
ATOM 819 C CA . ASN A 1 101 ? 14.970 -11.810 21.099 1.00 80.19 101 ASN A CA 1
ATOM 820 C C . ASN A 1 101 ? 13.893 -11.338 20.105 1.00 80.19 101 ASN A C 1
ATOM 822 O O . ASN A 1 101 ? 12.740 -11.130 20.500 1.00 80.19 101 ASN A O 1
ATOM 826 N N . SER A 1 102 ? 14.228 -11.243 18.813 1.00 78.69 102 SER A N 1
ATOM 827 C CA . SER A 1 102 ? 13.293 -10.808 17.756 1.00 78.69 102 SER A CA 1
ATOM 828 C C . SER A 1 102 ? 12.064 -11.713 17.616 1.00 78.69 102 SER A C 1
ATOM 830 O O . SER A 1 102 ? 10.965 -11.221 17.382 1.00 78.69 102 SER A O 1
ATOM 832 N N . TRP A 1 103 ? 12.213 -13.022 17.845 1.00 83.06 103 TRP A N 1
ATOM 833 C CA . TRP A 1 103 ? 11.123 -13.997 17.707 1.00 83.06 103 TRP A CA 1
ATOM 834 C C . TRP A 1 103 ? 10.043 -13.859 18.791 1.00 83.06 103 TRP A C 1
ATOM 836 O O . TRP A 1 103 ? 8.853 -13.757 18.497 1.00 83.06 103 TRP A O 1
ATOM 846 N N . LYS A 1 104 ? 10.458 -13.761 20.063 1.00 82.69 104 LYS A N 1
ATOM 847 C CA . LYS A 1 104 ? 9.532 -13.512 21.183 1.00 82.69 104 LYS A CA 1
ATOM 848 C C . LYS A 1 104 ? 8.890 -12.127 21.084 1.00 82.69 104 LYS A C 1
ATOM 850 O O . LYS A 1 104 ? 7.734 -11.966 21.464 1.00 82.69 104 LYS A O 1
ATOM 855 N N . ALA A 1 105 ? 9.622 -11.138 20.565 1.00 81.56 105 ALA A N 1
ATOM 856 C CA . ALA A 1 105 ? 9.075 -9.811 20.314 1.00 81.56 105 ALA A CA 1
ATOM 857 C C . ALA A 1 105 ? 7.986 -9.847 19.230 1.00 81.56 105 ALA A C 1
ATOM 859 O O . ALA A 1 105 ? 6.917 -9.287 19.443 1.00 81.56 105 ALA A O 1
ATOM 860 N N . PHE A 1 106 ? 8.214 -10.550 18.116 1.00 85.25 106 PHE A N 1
ATOM 861 C CA . PHE A 1 106 ? 7.230 -10.682 17.041 1.00 85.25 106 PHE A CA 1
ATOM 862 C C . PHE A 1 106 ? 5.929 -11.339 17.519 1.00 85.25 106 PHE A C 1
ATOM 864 O O . PHE A 1 106 ? 4.862 -10.750 17.357 1.00 85.25 106 PHE A O 1
ATOM 871 N N . MET A 1 107 ? 6.014 -12.487 18.199 1.00 87.06 107 MET A N 1
ATOM 872 C CA . MET A 1 107 ? 4.830 -13.182 18.731 1.00 87.06 107 MET A CA 1
ATOM 873 C C . MET A 1 107 ? 4.033 -12.320 19.717 1.00 87.06 107 MET A C 1
ATOM 875 O O . MET A 1 107 ? 2.802 -12.346 19.721 1.00 87.06 107 MET A O 1
ATOM 879 N N . ARG A 1 108 ? 4.724 -11.488 20.506 1.00 84.69 108 ARG A N 1
ATOM 880 C CA . ARG A 1 108 ? 4.092 -10.563 21.452 1.00 84.69 108 ARG A CA 1
ATOM 881 C C . ARG A 1 108 ? 3.323 -9.428 20.777 1.00 84.69 108 ARG A C 1
ATOM 883 O O . ARG A 1 108 ? 2.370 -8.955 21.378 1.00 84.69 108 ARG A O 1
ATOM 890 N N . TYR A 1 109 ? 3.709 -8.987 19.578 1.00 87.81 109 TYR A N 1
ATOM 891 C CA . TYR A 1 109 ? 2.938 -8.000 18.808 1.00 87.81 109 TYR A CA 1
ATOM 892 C C . TYR A 1 109 ? 1.850 -8.661 17.952 1.00 87.81 109 TYR A C 1
ATOM 894 O O . TYR A 1 109 ? 0.760 -8.111 17.817 1.00 87.81 109 TYR A O 1
ATOM 902 N N . ALA A 1 110 ? 2.123 -9.846 17.401 1.00 90.44 110 ALA A N 1
ATOM 903 C CA . ALA A 1 110 ? 1.213 -10.549 16.502 1.00 90.44 110 ALA A CA 1
ATOM 904 C C . ALA A 1 110 ? -0.072 -11.012 17.208 1.00 90.44 110 ALA A C 1
ATOM 906 O O . ALA A 1 110 ? -1.160 -10.763 16.701 1.00 90.44 110 ALA A O 1
ATOM 907 N N . LEU A 1 111 ? 0.035 -11.618 18.397 1.00 91.50 111 LEU A N 1
ATOM 908 C CA . LEU A 1 111 ? -1.124 -12.089 19.171 1.00 91.50 111 LEU A CA 1
ATOM 909 C C . LEU A 1 111 ? -2.139 -10.975 19.516 1.00 91.50 111 LEU A C 1
ATOM 911 O O . LEU A 1 111 ? -3.323 -11.130 19.203 1.00 91.50 111 LEU A O 1
ATOM 915 N N . PRO A 1 112 ? -1.741 -9.840 20.127 1.00 90.69 112 PRO A N 1
ATOM 916 C CA . PRO A 1 112 ? -2.683 -8.768 20.433 1.00 90.69 112 PRO A CA 1
ATOM 917 C C . PRO A 1 112 ? -3.236 -8.107 19.170 1.00 90.69 112 PRO A C 1
ATOM 919 O O . PRO A 1 112 ? -4.418 -7.779 19.144 1.00 90.69 112 PRO A O 1
ATOM 922 N N . LEU A 1 113 ? -2.441 -7.954 18.108 1.00 91.88 113 LEU A N 1
ATOM 923 C CA . LEU A 1 113 ? -2.956 -7.414 16.849 1.00 91.88 113 LEU A CA 1
ATOM 924 C C . LEU A 1 113 ? -3.994 -8.352 16.216 1.00 91.88 113 LEU A C 1
ATOM 926 O O . LEU A 1 113 ? -5.037 -7.897 15.754 1.00 91.88 113 LEU A O 1
ATOM 930 N N . PHE A 1 114 ? -3.748 -9.663 16.253 1.00 92.88 114 PHE A N 1
ATOM 931 C CA . PHE A 1 114 ? -4.664 -10.666 15.718 1.00 92.88 114 PHE A CA 1
ATOM 932 C C . PHE A 1 114 ? -5.995 -10.685 16.477 1.00 92.88 114 PHE A C 1
ATOM 934 O O . PHE A 1 114 ? -7.058 -10.582 15.867 1.00 92.88 114 PHE A O 1
ATOM 941 N N . THR A 1 115 ? -5.950 -10.728 17.812 1.00 93.81 115 THR A N 1
ATOM 942 C CA . THR A 1 115 ? -7.168 -10.675 18.644 1.00 93.81 115 THR A CA 1
ATOM 943 C C . THR A 1 115 ? -7.959 -9.378 18.444 1.00 93.81 115 THR A C 1
ATOM 945 O O . THR A 1 115 ? -9.191 -9.405 18.423 1.00 93.81 115 THR A O 1
ATOM 948 N N . GLN A 1 116 ? -7.280 -8.240 18.244 1.00 91.88 116 GLN A N 1
ATOM 949 C CA . GLN A 1 116 ? -7.944 -6.982 17.889 1.00 91.88 116 GLN A CA 1
ATOM 950 C C . GLN A 1 116 ? -8.582 -7.037 16.498 1.00 91.88 116 GLN A C 1
ATOM 952 O O . GLN A 1 116 ? -9.702 -6.551 16.337 1.00 91.88 116 GLN A O 1
ATOM 957 N N . GLY A 1 117 ? -7.920 -7.679 15.533 1.00 91.75 117 GLY A N 1
ATOM 958 C CA . GLY A 1 117 ? -8.458 -7.944 14.201 1.00 91.75 117 GLY A CA 1
ATOM 959 C C . GLY A 1 117 ? -9.770 -8.730 14.240 1.00 91.75 117 GLY A C 1
ATOM 960 O O . GLY A 1 117 ? -10.762 -8.256 13.688 1.00 91.75 117 GLY A O 1
ATOM 961 N N . VAL A 1 118 ? -9.814 -9.854 14.967 1.00 93.69 118 VAL A N 1
ATOM 962 C CA . VAL A 1 118 ? -11.021 -10.702 15.105 1.00 93.69 118 VAL A CA 1
ATOM 963 C C . VAL A 1 118 ? -12.197 -9.914 15.694 1.00 93.69 118 VAL A C 1
ATOM 965 O O . VAL A 1 118 ? -13.284 -9.858 15.118 1.00 93.69 118 VAL A O 1
ATOM 968 N N . ARG A 1 119 ? -11.958 -9.179 16.785 1.00 93.19 119 ARG A N 1
ATOM 969 C CA . ARG A 1 119 ? -12.979 -8.312 17.405 1.00 93.19 119 ARG A CA 1
ATOM 970 C C . ARG A 1 119 ? -13.467 -7.196 16.484 1.00 93.19 119 ARG A C 1
ATOM 972 O O . ARG A 1 119 ? -14.534 -6.618 16.695 1.00 93.19 119 ARG A O 1
ATOM 979 N N . LYS A 1 120 ? -12.651 -6.778 15.517 1.00 91.06 120 LYS A N 1
ATOM 980 C CA . LYS A 1 120 ? -12.995 -5.714 14.572 1.00 91.06 120 LYS A CA 1
ATOM 981 C C . LYS A 1 120 ? -13.806 -6.250 13.401 1.00 91.06 120 LYS A C 1
ATOM 983 O O . LYS A 1 120 ? -14.759 -5.583 13.006 1.00 91.06 120 LYS A O 1
ATOM 988 N N . SER A 1 121 ? -13.480 -7.441 12.898 1.00 91.69 121 SER A N 1
ATOM 989 C CA . SER A 1 121 ? -14.298 -8.117 11.887 1.00 91.69 121 SER A CA 1
ATOM 990 C C . SER A 1 121 ? -15.691 -8.442 12.414 1.00 91.69 121 SER A C 1
ATOM 992 O O . SER A 1 121 ? -16.659 -8.189 11.708 1.00 91.69 121 SER A O 1
ATOM 994 N N . GLU A 1 122 ? -15.813 -8.899 13.664 1.00 93.81 122 GLU A N 1
ATOM 995 C CA . GLU A 1 122 ? -17.117 -9.146 14.300 1.00 93.81 122 GLU A CA 1
ATOM 996 C C . GLU A 1 122 ? -17.955 -7.866 14.379 1.00 93.81 122 GLU A C 1
ATOM 998 O O . GLU A 1 122 ? -19.099 -7.832 13.932 1.00 93.81 122 GLU A O 1
ATOM 1003 N N . ARG A 1 123 ? -17.364 -6.768 14.868 1.00 92.94 123 ARG A N 1
ATOM 1004 C CA . ARG A 1 123 ? -18.045 -5.465 14.919 1.00 92.94 123 ARG A CA 1
ATOM 1005 C C . ARG A 1 123 ? -18.438 -4.955 13.535 1.00 92.94 123 ARG A C 1
ATOM 1007 O O . ARG A 1 123 ? -19.505 -4.364 13.396 1.00 92.94 123 ARG A O 1
ATOM 1014 N N . LEU A 1 124 ? -17.598 -5.173 12.521 1.00 90.62 124 LEU A N 1
ATOM 1015 C CA . LEU A 1 124 ? -17.930 -4.816 11.144 1.00 90.62 124 LEU A CA 1
ATOM 1016 C C . LEU A 1 124 ? -19.098 -5.661 10.618 1.00 90.62 124 LEU A C 1
ATOM 1018 O O . LEU A 1 124 ? -20.000 -5.099 10.005 1.00 90.62 124 LEU A O 1
ATOM 1022 N N . ALA A 1 125 ? -19.115 -6.967 10.890 1.00 89.62 125 ALA A N 1
ATOM 1023 C CA . ALA A 1 125 ? -20.199 -7.859 10.486 1.00 89.62 125 ALA A CA 1
ATOM 1024 C C . ALA A 1 125 ? -21.536 -7.444 11.120 1.00 89.62 125 ALA A C 1
ATOM 1026 O O . ALA A 1 125 ? -22.508 -7.233 10.397 1.00 89.62 125 ALA A O 1
ATOM 1027 N N . ILE A 1 126 ? -21.552 -7.198 12.435 1.00 92.62 126 ILE A N 1
ATOM 1028 C CA . ILE A 1 126 ? -22.744 -6.722 13.157 1.00 92.62 126 ILE A CA 1
ATOM 1029 C C . ILE A 1 126 ? -23.215 -5.371 12.594 1.00 92.62 126 ILE A C 1
ATOM 1031 O O . ILE A 1 126 ? -24.406 -5.162 12.377 1.00 92.62 126 ILE A O 1
ATOM 1035 N N . ALA A 1 127 ? -22.292 -4.449 12.301 1.00 91.00 127 ALA A N 1
ATOM 1036 C CA . ALA A 1 127 ? -22.639 -3.156 11.710 1.00 91.00 127 ALA A CA 1
ATOM 1037 C C . ALA A 1 127 ? -23.203 -3.279 10.283 1.00 91.00 127 ALA A C 1
ATOM 1039 O O . ALA A 1 127 ? -24.052 -2.478 9.886 1.00 91.00 127 ALA A O 1
ATOM 1040 N N . MET A 1 128 ? -22.736 -4.253 9.499 1.00 87.69 128 MET A N 1
ATOM 1041 C CA . MET A 1 128 ? -23.272 -4.535 8.166 1.00 87.69 128 MET A CA 1
ATOM 1042 C C . MET A 1 128 ? -24.678 -5.132 8.249 1.00 87.69 128 MET A C 1
ATOM 1044 O O . MET A 1 128 ? -25.565 -4.695 7.517 1.00 87.69 128 MET A O 1
ATOM 1048 N N . GLU A 1 129 ? -24.899 -6.068 9.168 1.00 87.69 129 GLU A N 1
ATOM 1049 C CA . GLU A 1 129 ? -26.212 -6.665 9.411 1.00 87.69 129 GLU A CA 1
ATOM 1050 C C . GLU A 1 129 ? -27.225 -5.615 9.893 1.00 87.69 129 GLU A C 1
ATOM 1052 O O . GLU A 1 129 ? -28.298 -5.483 9.306 1.00 87.69 129 GLU A O 1
ATOM 1057 N N . ALA A 1 130 ? -26.838 -4.758 10.845 1.00 91.25 130 ALA A N 1
ATOM 1058 C CA . ALA A 1 130 ? -27.674 -3.663 11.347 1.00 91.25 130 ALA A CA 1
ATOM 1059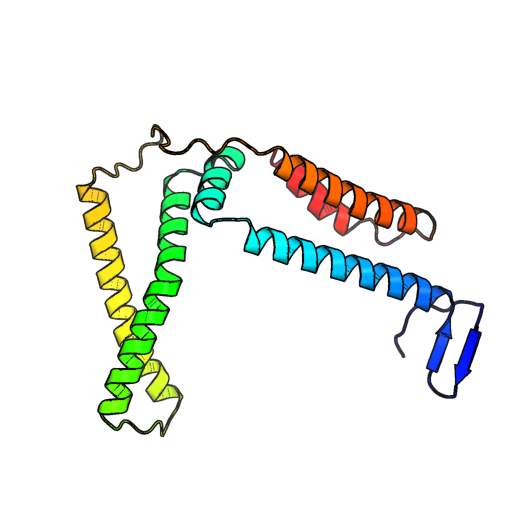 C C . ALA A 1 130 ? -28.047 -2.627 10.268 1.00 91.25 130 ALA A C 1
ATOM 1061 O O . ALA A 1 130 ? -29.099 -1.996 10.343 1.00 91.25 130 ALA A O 1
ATOM 1062 N N . ARG A 1 131 ? -27.206 -2.450 9.238 1.00 83.75 131 ARG A N 1
ATOM 1063 C CA . ARG A 1 131 ? -27.497 -1.592 8.072 1.00 83.75 131 ARG A CA 1
ATOM 1064 C C . ARG A 1 131 ? -28.348 -2.287 7.001 1.00 83.75 131 ARG A C 1
ATOM 1066 O O . ARG A 1 131 ? -28.502 -1.743 5.907 1.00 83.75 131 ARG A O 1
ATOM 1073 N N . GLY A 1 132 ? -28.871 -3.483 7.275 1.00 80.25 132 GLY A N 1
ATOM 1074 C CA . GLY A 1 132 ? -29.692 -4.245 6.335 1.00 80.25 132 GLY A CA 1
ATOM 1075 C C . GLY A 1 132 ? -28.894 -4.744 5.130 1.00 80.25 132 GLY A C 1
ATOM 1076 O O . GLY A 1 132 ? -29.375 -4.708 3.993 1.00 80.25 132 GLY A O 1
ATOM 1077 N N . PHE A 1 133 ? -27.632 -5.146 5.322 1.00 74.62 133 PHE A N 1
ATOM 1078 C CA . PHE A 1 133 ? -26.812 -5.703 4.245 1.00 74.62 133 PHE A CA 1
ATOM 1079 C C . PHE A 1 133 ? -27.218 -7.153 3.919 1.00 74.62 133 PHE A C 1
ATOM 1081 O O . PHE A 1 133 ? -26.489 -8.097 4.194 1.00 74.62 133 PHE A O 1
ATOM 1088 N N . THR A 1 134 ? -28.379 -7.339 3.284 1.00 66.94 134 THR A N 1
ATOM 1089 C CA . THR A 1 134 ? -28.968 -8.666 2.986 1.00 66.94 134 THR A CA 1
ATOM 1090 C C . THR A 1 134 ? -28.269 -9.430 1.842 1.00 66.94 134 THR A C 1
ATOM 1092 O O . THR A 1 134 ? -28.723 -10.485 1.415 1.00 66.94 134 THR A O 1
ATOM 1095 N N . GLY A 1 135 ? -27.141 -8.940 1.310 1.00 62.94 135 GLY A N 1
ATOM 1096 C CA . GLY A 1 135 ? -26.369 -9.644 0.271 1.00 62.94 135 GLY A CA 1
ATOM 1097 C C . GLY A 1 135 ? -27.133 -9.940 -1.033 1.00 62.94 135 GLY A C 1
ATOM 1098 O O . GLY A 1 135 ? -26.670 -10.755 -1.835 1.00 62.94 135 GLY A O 1
ATOM 1099 N N . THR A 1 136 ? -28.291 -9.310 -1.235 1.00 63.91 136 THR A N 1
ATOM 1100 C CA . THR A 1 136 ? -29.155 -9.448 -2.409 1.00 63.91 136 THR A CA 1
ATOM 1101 C C . THR A 1 136 ? -28.542 -8.761 -3.630 1.00 63.91 136 THR A C 1
ATOM 1103 O O . THR A 1 136 ? -27.841 -7.754 -3.516 1.00 63.91 136 THR A O 1
ATOM 1106 N N . LYS A 1 137 ? -28.767 -9.360 -4.808 1.00 56.59 137 LYS A N 1
ATOM 1107 C CA . LYS A 1 137 ? -28.137 -8.991 -6.089 1.00 56.59 137 LYS A CA 1
ATOM 1108 C C . LYS A 1 137 ? -28.663 -7.666 -6.657 1.00 56.59 137 LYS A C 1
ATOM 1110 O O . LYS A 1 137 ? -27.951 -7.003 -7.400 1.00 56.59 137 LYS A O 1
ATOM 1115 N N . GLU A 1 138 ? -29.875 -7.273 -6.279 1.00 55.69 138 GLU A N 1
ATOM 1116 C CA . GLU A 1 138 ? -30.506 -6.025 -6.704 1.00 55.69 138 GLU A CA 1
ATOM 1117 C C . GLU A 1 138 ? -30.175 -4.913 -5.707 1.00 55.69 138 GLU A C 1
ATOM 1119 O O . GLU A 1 138 ? -30.797 -4.767 -4.655 1.00 55.69 138 GLU A O 1
ATOM 1124 N N . ARG A 1 139 ? -29.125 -4.152 -6.016 1.00 60.22 139 ARG A N 1
ATOM 1125 C CA . ARG A 1 139 ? -28.736 -2.942 -5.288 1.00 60.22 139 ARG A CA 1
ATOM 1126 C C . ARG A 1 139 ? -28.636 -1.793 -6.279 1.00 60.22 139 ARG A C 1
ATOM 1128 O O . ARG A 1 139 ? -28.021 -1.926 -7.332 1.00 60.22 139 ARG A O 1
ATOM 1135 N N . THR A 1 140 ? -29.199 -0.653 -5.909 1.00 58.94 140 THR A N 1
ATOM 1136 C CA . THR A 1 140 ? -29.007 0.619 -6.605 1.00 58.94 140 THR A CA 1
ATOM 1137 C C . THR A 1 140 ? -27.607 1.138 -6.279 1.00 58.94 140 THR A C 1
ATOM 1139 O O . THR A 1 140 ? -27.275 1.374 -5.115 1.00 58.94 140 THR A O 1
ATOM 1142 N N . TYR A 1 141 ? -26.753 1.264 -7.292 1.00 58.38 141 TYR A N 1
ATOM 1143 C CA . TYR A 1 141 ? -25.385 1.753 -7.130 1.00 58.38 141 TYR A CA 1
ATOM 1144 C C . TYR A 1 141 ? -25.400 3.276 -6.953 1.00 58.38 141 TYR A C 1
ATOM 1146 O O . TYR A 1 141 ? -25.919 3.998 -7.796 1.00 58.38 141 TYR A O 1
ATOM 1154 N N . TYR A 1 142 ? -24.840 3.770 -5.843 1.00 51.81 142 TYR A N 1
ATOM 1155 C CA . TYR A 1 142 ? -24.816 5.206 -5.516 1.00 51.81 142 TYR A CA 1
ATOM 1156 C C . TYR A 1 142 ? -23.858 6.014 -6.407 1.00 51.81 142 TYR A C 1
ATOM 1158 O O . TYR A 1 142 ? -24.004 7.223 -6.546 1.00 51.81 142 TYR A O 1
ATOM 1166 N N . HIS A 1 143 ? -22.867 5.358 -7.014 1.00 54.00 143 HIS A N 1
ATOM 1167 C CA . HIS A 1 143 ? -21.903 6.009 -7.889 1.00 54.00 143 HIS A CA 1
ATOM 1168 C C . HIS A 1 143 ? -21.811 5.226 -9.195 1.00 54.00 143 HIS A C 1
ATOM 1170 O O . HIS A 1 143 ? -21.312 4.103 -9.221 1.00 54.00 143 HIS A O 1
ATOM 1176 N N . ASN A 1 144 ? -22.345 5.814 -10.261 1.00 52.28 144 ASN A N 1
ATOM 1177 C CA . ASN A 1 144 ? -22.192 5.298 -11.610 1.00 52.28 144 ASN A CA 1
ATOM 1178 C C . ASN A 1 144 ? -20.821 5.777 -12.102 1.00 52.28 144 ASN A C 1
ATOM 1180 O O . ASN A 1 144 ? -20.649 6.969 -12.364 1.00 52.28 144 ASN A O 1
ATOM 1184 N N . ILE A 1 145 ? -19.830 4.886 -12.180 1.00 55.00 145 ILE A N 1
ATOM 1185 C CA . ILE A 1 145 ? -18.573 5.219 -12.855 1.00 55.00 145 ILE A CA 1
ATOM 1186 C C . ILE A 1 145 ? -18.894 5.284 -14.347 1.00 55.00 145 ILE A C 1
ATOM 1188 O O . ILE A 1 145 ? -19.093 4.264 -15.003 1.00 55.00 145 ILE A O 1
ATOM 1192 N N . SER A 1 146 ? -18.976 6.503 -14.875 1.00 48.19 146 SER A N 1
ATOM 1193 C CA . SER A 1 146 ? -18.878 6.731 -16.311 1.00 48.19 146 SER A CA 1
ATOM 1194 C C . SER A 1 146 ? -17.438 6.452 -16.717 1.00 48.19 146 SER A C 1
ATOM 1196 O O . SER A 1 146 ? -16.518 7.074 -16.183 1.00 48.19 146 SER A O 1
ATOM 1198 N N . THR A 1 147 ? -17.234 5.540 -17.662 1.00 52.19 147 THR A N 1
ATOM 1199 C CA . THR A 1 147 ? -15.944 5.360 -18.330 1.00 52.19 147 THR A CA 1
ATOM 1200 C C . THR A 1 147 ? -15.513 6.695 -18.924 1.00 52.19 147 THR A C 1
ATOM 1202 O O . THR A 1 147 ? -16.257 7.333 -19.673 1.00 52.19 147 THR A O 1
ATOM 1205 N N . SER A 1 148 ? -14.327 7.154 -18.535 1.00 57.66 148 SER A N 1
ATOM 1206 C CA . SER A 1 148 ? -13.776 8.409 -19.031 1.00 57.66 148 SER A CA 1
ATOM 1207 C C . SER A 1 148 ? -13.039 8.154 -20.342 1.00 57.66 148 SER A C 1
ATOM 1209 O O . SER A 1 148 ? -12.423 7.106 -20.531 1.00 57.66 148 SER A O 1
ATOM 1211 N N . TRP A 1 149 ? -13.043 9.132 -21.250 1.00 47.94 149 TRP A N 1
ATOM 1212 C CA . TRP A 1 149 ? -12.288 9.093 -22.514 1.00 47.94 149 TRP A CA 1
ATOM 1213 C C . TRP A 1 149 ? -10.789 8.791 -22.312 1.00 47.94 149 TRP A C 1
ATOM 1215 O O . TRP A 1 149 ? -10.111 8.235 -23.177 1.00 47.94 149 TRP A O 1
ATOM 1225 N N . ILE A 1 150 ? -10.284 9.119 -21.125 1.00 61.84 150 ILE A N 1
ATOM 1226 C CA . ILE A 1 150 ? -8.912 8.883 -20.688 1.00 61.84 150 ILE A CA 1
ATOM 1227 C C . ILE A 1 150 ? -8.590 7.374 -20.620 1.00 61.84 150 ILE A C 1
ATOM 1229 O O . ILE A 1 150 ? -7.499 6.983 -21.033 1.00 61.84 150 ILE A O 1
ATOM 1233 N N . ASP A 1 151 ? -9.542 6.511 -20.241 1.00 59.50 151 ASP A N 1
ATOM 1234 C CA . ASP A 1 151 ? -9.358 5.046 -20.220 1.00 59.50 151 ASP A CA 1
ATOM 1235 C C . ASP A 1 151 ? -9.178 4.482 -21.637 1.00 59.50 151 ASP A C 1
ATOM 1237 O O . ASP A 1 151 ? -8.356 3.593 -21.881 1.00 59.50 151 ASP A O 1
ATOM 1241 N N . TYR A 1 152 ? -9.894 5.062 -22.604 1.00 61.62 152 TYR A N 1
ATOM 1242 C CA . TYR A 1 152 ? -9.755 4.728 -24.020 1.00 61.62 152 TYR A CA 1
ATOM 1243 C C . TYR A 1 152 ? -8.388 5.155 -24.565 1.00 61.62 152 TYR A C 1
ATOM 1245 O O . TYR A 1 152 ? -7.750 4.405 -25.307 1.00 61.62 152 TYR A O 1
ATOM 1253 N N . MET A 1 153 ? -7.902 6.329 -24.154 1.00 61.28 153 MET A N 1
ATOM 1254 C CA . MET A 1 153 ? -6.583 6.831 -24.539 1.00 61.28 153 MET A CA 1
ATOM 1255 C C . MET A 1 153 ? -5.444 5.985 -23.945 1.00 61.28 153 MET A C 1
ATOM 1257 O O . MET A 1 153 ? -4.455 5.741 -24.637 1.00 61.28 153 MET A O 1
ATOM 1261 N N . TYR A 1 154 ? -5.603 5.460 -22.725 1.00 63.72 154 TYR A N 1
ATOM 1262 C CA . TYR A 1 154 ? -4.662 4.508 -22.115 1.00 63.72 154 TYR A CA 1
ATOM 1263 C C . TYR A 1 154 ? -4.638 3.148 -22.825 1.00 63.72 154 TYR A C 1
ATOM 1265 O O . TYR A 1 154 ? -3.566 2.596 -23.085 1.00 63.72 154 TYR A O 1
ATOM 1273 N N . LEU A 1 155 ? -5.805 2.615 -23.198 1.00 64.06 155 LEU A N 1
ATOM 1274 C CA . LEU A 1 155 ? -5.898 1.379 -23.983 1.00 64.06 155 LEU A CA 1
ATOM 1275 C C . LEU A 1 155 ? -5.263 1.532 -25.365 1.00 64.06 155 LEU A C 1
ATOM 1277 O O . LEU A 1 155 ? -4.572 0.622 -25.833 1.00 64.06 155 LEU A O 1
ATOM 1281 N N . PHE A 1 156 ? -5.480 2.678 -26.015 1.00 68.56 156 PHE A N 1
ATOM 1282 C CA . PHE A 1 156 ? -4.852 2.979 -27.293 1.00 68.56 156 PHE A CA 1
ATOM 1283 C C . PHE A 1 156 ? -3.344 3.171 -27.152 1.00 68.56 156 PHE A C 1
ATOM 1285 O O . PHE A 1 156 ? -2.617 2.565 -27.933 1.00 68.56 156 PHE A O 1
ATOM 1292 N N . SER A 1 157 ? -2.848 3.924 -26.166 1.00 63.69 157 SER A N 1
ATOM 1293 C CA . SER A 1 157 ? -1.404 4.144 -25.991 1.00 63.69 157 SER A CA 1
ATOM 1294 C C . SER A 1 157 ? -0.653 2.842 -25.701 1.00 63.69 157 SER A C 1
ATOM 1296 O O . SER A 1 157 ? 0.392 2.599 -26.304 1.00 63.69 157 SER A O 1
ATOM 1298 N N . HIS A 1 158 ? -1.224 1.945 -24.890 1.00 62.38 158 HIS A N 1
ATOM 1299 C CA . HIS A 1 158 ? -0.653 0.619 -24.649 1.00 62.38 158 HIS A CA 1
ATOM 1300 C C . HIS A 1 158 ? -0.683 -0.257 -25.911 1.00 62.38 158 HIS A C 1
ATOM 1302 O O . HIS A 1 158 ? 0.312 -0.906 -26.240 1.00 62.38 158 HIS A O 1
ATOM 1308 N N . ARG A 1 159 ? -1.792 -0.251 -26.670 1.00 62.84 159 ARG A N 1
ATOM 1309 C CA . ARG A 1 159 ? -1.870 -0.943 -27.970 1.00 62.84 159 ARG A CA 1
ATOM 1310 C C . ARG A 1 159 ? -0.876 -0.380 -28.976 1.00 62.84 159 ARG A C 1
ATOM 1312 O O . ARG A 1 159 ? -0.258 -1.176 -29.666 1.00 62.84 159 ARG A O 1
ATOM 1319 N N . TYR A 1 160 ? -0.666 0.933 -29.030 1.00 68.75 160 TYR A N 1
ATOM 1320 C CA . TYR A 1 160 ? 0.327 1.560 -29.902 1.00 68.75 160 TYR A CA 1
ATOM 1321 C C . TYR A 1 160 ? 1.757 1.231 -29.468 1.00 68.75 160 TYR A C 1
ATOM 1323 O O . TYR A 1 160 ? 2.555 0.868 -30.324 1.00 68.75 160 TYR A O 1
ATOM 1331 N N . GLN A 1 161 ? 2.083 1.265 -28.171 1.00 64.44 161 GLN A N 1
ATOM 1332 C CA . GLN A 1 161 ? 3.413 0.898 -27.667 1.00 64.44 161 GLN A CA 1
ATOM 1333 C C . GLN A 1 161 ? 3.713 -0.586 -27.930 1.00 64.44 161 GLN A C 1
ATOM 1335 O O . GLN A 1 161 ? 4.792 -0.929 -28.411 1.00 64.44 161 GLN A O 1
ATOM 1340 N N . CYS A 1 162 ? 2.741 -1.467 -27.673 1.00 61.28 162 CYS A N 1
ATOM 1341 C CA . CYS A 1 162 ? 2.866 -2.897 -27.930 1.00 61.28 162 CYS A CA 1
ATOM 1342 C C . CYS A 1 162 ? 2.944 -3.185 -29.436 1.00 61.28 162 CYS A C 1
ATOM 1344 O O . CYS A 1 162 ? 3.825 -3.922 -29.858 1.00 61.28 162 CYS A O 1
ATOM 1346 N N . LEU A 1 163 ? 2.113 -2.540 -30.264 1.00 66.31 163 LEU A N 1
ATOM 1347 C CA . LEU A 1 163 ? 2.124 -2.677 -31.723 1.00 66.31 163 LEU A CA 1
ATOM 1348 C C . LEU A 1 163 ? 3.407 -2.116 -32.347 1.00 66.31 163 LEU A C 1
ATOM 1350 O O . LEU A 1 163 ? 3.932 -2.733 -33.263 1.00 66.31 163 LEU A O 1
ATOM 1354 N N . HIS A 1 164 ? 3.945 -1.001 -31.848 1.00 65.38 164 HIS A N 1
ATOM 1355 C CA . HIS A 1 164 ? 5.199 -0.407 -32.322 1.00 65.38 164 HIS A CA 1
ATOM 1356 C C . HIS A 1 164 ? 6.399 -1.299 -31.975 1.00 65.38 164 HIS A C 1
ATOM 1358 O O . HIS A 1 164 ? 7.244 -1.565 -32.830 1.00 65.38 164 HIS A O 1
ATOM 1364 N N . VAL A 1 165 ? 6.442 -1.843 -30.753 1.00 60.62 165 VAL A N 1
ATOM 1365 C CA . VAL A 1 165 ? 7.456 -2.829 -30.345 1.00 60.62 165 VAL A CA 1
ATOM 1366 C C . VAL A 1 165 ? 7.280 -4.150 -31.107 1.00 60.62 165 VAL A C 1
ATOM 1368 O O . VAL A 1 165 ? 8.268 -4.751 -31.517 1.00 60.62 165 VAL A O 1
ATOM 1371 N N . HIS A 1 166 ? 6.045 -4.578 -31.373 1.00 59.50 166 HIS A N 1
ATOM 1372 C CA . HIS A 1 166 ? 5.719 -5.783 -32.138 1.00 59.50 166 HIS A CA 1
ATOM 1373 C C . HIS A 1 166 ? 6.052 -5.642 -33.632 1.00 59.50 166 HIS A C 1
ATOM 1375 O O . HIS A 1 166 ? 6.595 -6.577 -34.206 1.00 59.50 166 HIS A O 1
ATOM 1381 N N . LEU A 1 167 ? 5.822 -4.481 -34.259 1.00 59.47 167 LEU A N 1
ATOM 1382 C CA . LEU A 1 167 ? 6.256 -4.165 -35.632 1.00 59.47 167 LEU A CA 1
ATOM 1383 C C . LEU A 1 167 ? 7.784 -4.105 -35.743 1.00 59.47 167 LEU A C 1
ATOM 1385 O O . LEU A 1 167 ? 8.349 -4.583 -36.727 1.00 59.47 167 LEU A O 1
ATOM 1389 N N . LEU A 1 168 ? 8.461 -3.573 -34.721 1.00 60.81 168 LEU A N 1
ATOM 1390 C CA . LEU A 1 168 ? 9.923 -3.606 -34.632 1.00 60.81 168 LEU A CA 1
ATOM 1391 C C . LEU A 1 168 ? 10.462 -5.033 -34.426 1.00 60.81 168 LEU A C 1
ATOM 1393 O O . LEU A 1 168 ? 11.532 -5.348 -34.946 1.00 60.81 168 LEU A O 1
ATOM 1397 N N . CYS A 1 169 ? 9.725 -5.898 -33.722 1.00 50.34 169 CYS A N 1
ATOM 1398 C CA . CYS A 1 169 ? 10.112 -7.284 -33.440 1.00 50.34 169 CYS A CA 1
ATOM 1399 C C . CYS A 1 169 ? 9.802 -8.243 -34.612 1.00 50.34 169 CYS A C 1
ATOM 1401 O O . CYS A 1 169 ? 10.646 -9.062 -34.970 1.00 50.34 169 CYS A O 1
ATOM 1403 N N . LEU A 1 170 ? 8.662 -8.0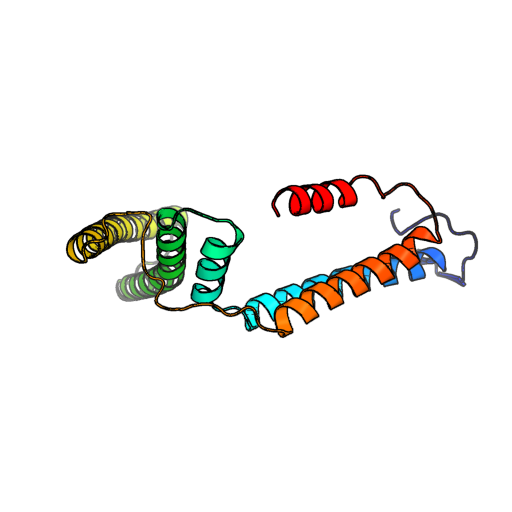84 -35.302 1.00 54.41 170 LEU A N 1
ATOM 1404 C CA . LEU A 1 170 ? 8.280 -8.877 -36.485 1.00 54.41 170 LEU A CA 1
ATOM 1405 C C . LEU A 1 170 ? 9.251 -8.711 -37.661 1.00 54.41 170 LEU A C 1
ATOM 1407 O O . LEU A 1 170 ? 9.388 -9.623 -38.472 1.00 54.41 170 LEU A O 1
ATOM 1411 N N . LYS A 1 171 ? 9.958 -7.578 -37.753 1.00 50.28 171 LYS A N 1
ATOM 1412 C CA . LYS A 1 171 ? 10.949 -7.354 -38.815 1.00 50.28 171 LYS A CA 1
ATOM 1413 C C . LYS A 1 171 ? 12.240 -8.167 -38.620 1.00 50.28 171 LYS A C 1
ATOM 1415 O O . LYS A 1 171 ? 13.039 -8.237 -39.552 1.00 50.28 171 LYS A O 1
ATOM 1420 N N . LYS A 1 172 ? 12.493 -8.764 -37.445 1.00 56.50 172 LYS A N 1
ATOM 1421 C CA . LYS A 1 172 ? 13.782 -9.419 -37.165 1.00 56.50 172 LYS A CA 1
ATOM 1422 C C . LYS A 1 172 ? 13.642 -10.634 -36.232 1.00 56.50 172 LYS A C 1
ATOM 1424 O O . LYS A 1 172 ? 13.995 -10.582 -35.063 1.00 56.50 172 LYS A O 1
ATOM 1429 N N . ASN A 1 173 ? 13.223 -11.746 -36.838 1.00 52.44 173 ASN A N 1
ATOM 1430 C CA . ASN A 1 173 ? 13.365 -13.129 -36.366 1.00 52.44 173 ASN A CA 1
ATOM 1431 C C . ASN A 1 173 ? 12.294 -13.661 -35.379 1.00 52.44 173 ASN A C 1
ATOM 1433 O O . ASN A 1 173 ? 12.305 -13.439 -34.170 1.00 52.44 173 ASN A O 1
ATOM 1437 N N . THR A 1 174 ? 11.378 -14.425 -35.976 1.00 51.84 174 THR A N 1
ATOM 1438 C CA . THR A 1 174 ? 10.390 -15.372 -35.439 1.00 51.84 174 THR A CA 1
ATOM 1439 C C . THR A 1 174 ? 11.007 -16.385 -34.471 1.00 51.84 174 THR A C 1
ATOM 1441 O O . THR A 1 174 ? 11.856 -17.137 -34.908 1.00 51.84 174 THR A O 1
ATOM 1444 N N . HIS A 1 175 ? 10.576 -16.439 -33.199 1.00 45.94 175 HIS A N 1
ATOM 1445 C CA . HIS A 1 175 ? 10.502 -17.672 -32.367 1.00 45.94 175 HIS A CA 1
ATOM 1446 C C . HIS A 1 175 ? 9.965 -17.426 -30.936 1.00 45.94 175 HIS A C 1
ATOM 1448 O O . HIS A 1 175 ? 9.533 -18.366 -30.277 1.00 45.94 175 HIS A O 1
ATOM 1454 N N . ILE A 1 176 ? 9.898 -16.178 -30.456 1.00 48.56 176 ILE A N 1
ATOM 1455 C CA . ILE A 1 176 ? 9.412 -15.828 -29.096 1.00 48.56 176 ILE A CA 1
ATOM 1456 C C . ILE A 1 176 ? 7.880 -15.595 -29.032 1.00 48.56 176 ILE A C 1
ATOM 1458 O O . ILE A 1 176 ? 7.310 -15.301 -27.984 1.00 48.56 176 ILE A O 1
ATOM 1462 N N . LEU A 1 177 ? 7.181 -15.790 -30.155 1.00 45.81 177 LEU A N 1
ATOM 1463 C CA . LEU A 1 177 ? 5.790 -15.370 -30.370 1.00 45.81 177 LEU A CA 1
ATOM 1464 C C . LEU A 1 177 ? 4.709 -16.214 -29.660 1.00 45.81 177 LEU A C 1
ATOM 1466 O O . LEU A 1 177 ? 3.557 -15.795 -29.618 1.00 45.81 177 LEU A O 1
ATOM 1470 N N . LEU A 1 178 ? 5.036 -17.377 -29.087 1.00 43.47 178 LEU A N 1
ATOM 1471 C CA . LEU A 1 178 ? 4.017 -18.291 -28.542 1.00 43.47 178 LEU A CA 1
ATOM 1472 C C . LEU A 1 178 ? 3.642 -18.048 -27.071 1.00 43.47 178 LEU A C 1
ATOM 1474 O O . LEU A 1 178 ? 2.564 -18.457 -26.654 1.00 43.47 178 LEU A O 1
ATOM 1478 N N . ILE A 1 179 ? 4.473 -17.356 -26.285 1.00 49.09 179 ILE A N 1
ATOM 1479 C CA . ILE A 1 179 ? 4.254 -17.249 -24.829 1.00 49.09 179 ILE A CA 1
ATOM 1480 C C . ILE A 1 179 ? 3.404 -16.017 -24.464 1.00 49.09 179 ILE A C 1
ATOM 1482 O O . ILE A 1 179 ? 2.513 -16.107 -23.625 1.00 49.09 179 ILE A O 1
ATOM 1486 N N . GLU A 1 180 ? 3.599 -14.883 -25.143 1.00 47.12 180 GLU A N 1
ATOM 1487 C CA . GLU A 1 180 ? 2.866 -13.637 -24.848 1.00 47.12 180 GLU A CA 1
ATOM 1488 C C . GLU A 1 180 ? 1.479 -13.583 -25.520 1.00 47.12 180 GLU A C 1
ATOM 1490 O O . GLU A 1 180 ? 0.547 -12.998 -24.967 1.00 47.12 180 GLU A O 1
ATOM 1495 N N . CYS A 1 181 ? 1.293 -14.249 -26.672 1.00 43.12 181 CYS A N 1
ATOM 1496 C CA . CYS A 1 181 ? -0.024 -14.358 -27.316 1.00 43.12 181 CYS A CA 1
ATOM 1497 C C . CYS A 1 181 ? -1.025 -15.167 -26.472 1.00 43.12 181 CYS A C 1
ATOM 1499 O O . CYS A 1 181 ? -2.209 -14.836 -26.454 1.00 43.12 181 CYS A O 1
ATOM 1501 N N . GLY A 1 182 ? -0.564 -16.176 -25.721 1.00 38.66 182 GLY A N 1
ATOM 1502 C CA . GLY A 1 182 ? -1.430 -16.978 -24.851 1.00 38.66 182 GLY A CA 1
ATOM 1503 C C . GLY A 1 182 ? -2.056 -16.171 -23.708 1.00 38.66 182 GLY A C 1
ATOM 1504 O O . GLY A 1 182 ? -3.234 -16.347 -23.403 1.00 38.66 182 GLY A O 1
ATOM 1505 N N . LEU A 1 183 ? -1.310 -15.229 -23.120 1.00 45.06 183 LEU A N 1
ATOM 1506 C CA . LEU A 1 183 ? -1.812 -14.406 -22.014 1.00 45.06 183 LEU A CA 1
ATOM 1507 C C . LEU A 1 183 ? -2.824 -13.348 -22.493 1.00 45.06 183 LEU A C 1
ATOM 1509 O O . LEU A 1 183 ? -3.794 -13.052 -21.798 1.00 45.06 183 LEU A O 1
ATOM 1513 N N . PHE A 1 184 ? -2.632 -12.818 -23.706 1.00 41.59 184 PHE A N 1
ATOM 1514 C CA . PHE A 1 184 ? -3.507 -11.789 -24.277 1.00 41.59 184 PHE A CA 1
ATOM 1515 C C . PHE A 1 184 ? -4.803 -12.363 -24.880 1.00 41.59 184 PHE A C 1
ATOM 1517 O O . PHE A 1 184 ? -5.854 -11.731 -24.784 1.00 41.59 184 PHE A O 1
ATOM 1524 N N . ILE A 1 185 ? -4.766 -13.579 -25.443 1.00 39.72 185 ILE A N 1
ATOM 1525 C CA . ILE A 1 185 ? -5.971 -14.291 -25.913 1.00 39.72 185 ILE A CA 1
ATOM 1526 C C . ILE A 1 185 ? -6.847 -14.735 -24.727 1.00 39.72 185 ILE A C 1
ATOM 1528 O O . ILE A 1 185 ? -8.074 -14.697 -24.827 1.00 39.72 185 ILE A O 1
ATOM 1532 N N . CYS A 1 186 ? -6.244 -15.071 -23.580 1.00 32.91 186 CYS A N 1
ATOM 1533 C CA . CYS A 1 186 ? -6.996 -15.441 -22.378 1.00 32.91 186 CYS A CA 1
ATOM 1534 C C . CYS A 1 186 ? -7.760 -14.243 -21.778 1.00 32.91 186 CYS A C 1
ATOM 1536 O O . CYS A 1 186 ? -8.917 -14.393 -21.394 1.00 32.91 186 CYS A O 1
ATOM 1538 N N . LEU A 1 187 ? -7.177 -13.033 -21.792 1.00 37.78 187 LEU A N 1
ATOM 1539 C CA . LEU A 1 187 ? -7.885 -11.813 -21.364 1.00 37.78 187 LEU A CA 1
ATOM 1540 C C . LEU A 1 187 ? -9.031 -11.407 -22.310 1.00 37.78 187 LEU A C 1
ATOM 1542 O O . LEU A 1 187 ? -9.981 -10.776 -21.865 1.00 37.78 187 LEU A O 1
ATOM 1546 N N . ARG A 1 188 ? -8.964 -11.774 -23.596 1.00 37.75 188 ARG A N 1
ATOM 1547 C CA . ARG A 1 188 ? -10.010 -11.493 -24.598 1.00 37.75 188 ARG A CA 1
ATOM 1548 C C . ARG A 1 188 ? -11.163 -12.509 -24.571 1.00 37.75 188 ARG A C 1
ATOM 1550 O O . ARG A 1 188 ? -12.220 -12.209 -25.102 1.00 37.75 188 ARG A O 1
ATOM 1557 N N . SER A 1 189 ? -10.984 -13.689 -23.964 1.00 30.05 189 SER A N 1
ATOM 1558 C CA . SER A 1 189 ? -12.079 -14.665 -23.765 1.00 30.05 189 SER A CA 1
ATOM 1559 C C . SER A 1 189 ? -12.979 -14.337 -22.565 1.00 30.05 189 SER A C 1
ATOM 1561 O O . SER A 1 189 ? -13.867 -15.122 -22.244 1.00 30.05 189 SER A O 1
ATOM 1563 N N . PHE A 1 190 ? -12.735 -13.213 -21.883 1.00 37.09 190 PHE A N 1
ATOM 1564 C CA . PHE A 1 190 ? -13.503 -12.771 -20.716 1.00 37.09 190 PHE A CA 1
ATOM 1565 C C . PHE A 1 190 ? -14.292 -11.465 -20.949 1.00 37.09 190 PHE A C 1
ATOM 1567 O O . PHE A 1 190 ? -14.902 -10.971 -20.002 1.00 37.09 190 PHE A O 1
ATOM 1574 N N . ASP A 1 191 ? -14.282 -10.937 -22.183 1.00 36.28 191 ASP A N 1
ATOM 1575 C CA . ASP A 1 191 ? -15.216 -9.911 -22.689 1.00 36.28 191 ASP A CA 1
ATOM 1576 C C . ASP A 1 191 ? -16.441 -10.585 -23.334 1.00 36.28 191 ASP A C 1
ATOM 1578 O O . ASP A 1 191 ? -16.233 -11.478 -24.192 1.00 36.28 191 ASP A O 1
#

Foldseek 3Di:
DDQDDDDPDFPDDDPPDTDHPRSVVVVVLVVLVVVVVVVLVVCCVVVDDLVLVLVVCCVQLVDQVVVSVVVVVVVVVVVVLVVVLVVVVVVVVVVVDDCPDPVVVVVVSCVVSVVVVVVVVVVVVVVCVVVVVVSDRDDDDPDDDDDDVVVVVSVVVVVCSCVVSVVVVVVDDDDPPPPVVVVVVVVVVSD

Sequence (191 aa):
MAAFGKGDHTVWKWAWFHITEESLRNGLTIAFRMLGFVTFGLLFTSTTDLTAFMMSLIHQCRMSPKWAYGMLAGFRFIPLFQSELKQMKAAHKIRGYKQKNSWKAFMRYALPLFTQGVRKSERLAIAMEARGFTGTKERTYYHNISTSWIDYMYLFSHRYQCLHVHLLCLKKNTHILLIECGLFICLRSFD

InterPro domains:
  IPR003339 ABC/ECF transporter, transmembrane component [PF02361] (6-142)
  IPR003339 ABC/ECF transporter, transmembrane component [cd16914] (7-156)
  IPR051611 Energy-coupling factor transporter component [PTHR34857] (8-156)

Mean predicted aligned error: 13.85 Å